Protein 4INC (pdb70)

InterPro domains:
  IPR001310 Histidine triad (HIT) protein [PR00332] (55-71)
  IPR001310 Histidine triad (HIT) protein [PR00332] (76-94)
  IPR001310 Histidine triad (HIT) protein [PR00332] (143-153)
  IPR001310 Histidine triad (HIT) protein [PTHR23089] (31-163)
  IPR011146 HIT-like domain [PF01230] (64-157)
  IPR011146 HIT-like domain [PS51084] (55-163)
  IPR019808 Histidine triad, conserved site [PS00892] (136-154)
  IPR036265 HIT-like superfamily [G3DSA:3.30.428.10] (35-163)
  IPR036265 HIT-like superfamily [SSF54197] (53-162)

Organism: Homo sapiens (NCBI:txi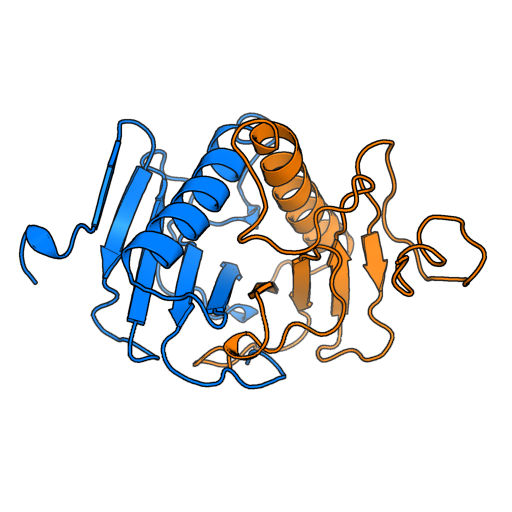d9606)

Sequence (213 aa):
SLPADILYEDQQCLVFRDVAPQAPVHFLVIPKKPIPPRRISQAEEEDQQQLLGHLLLVAKQTAKAEGLGDGYRLVINDGKLGAQSSVYHHLHIHVLGGRQQLQWPPGAPTIFSSRIILDKKSLPADDILYEDQQQCLLVFRDVAPQAPVHFLVIPKKPIPRRISQQAEEEEDQQLLGHLLLVAKQTAKAEGLGDGYRLVINDGKLGAQSVYHLHIHVLGGRQLQWPPG

GO terms:
  GO:0005739 mitochondrion (C, IDA)
  GO:0043530 adenosine 5'-monophosphoramidase activity (F, IDA)
  GO:0005739 mitochondrion (C, HTP)
  GO:0005741 mitochondrial outer membrane (C, TAS)
  GO:0005515 protein binding (F, IPI)

Radius of gyration: 15.85 Å; Cα contacts (8 Å, |Δi|>4): 459; chains: 2; bounding box: 36×37×41 Å

Structure (mmCIF, N/CA/C/O backbone):
data_4INC
#
_entry.id   4INC
#
_cell.length_a   37.826
_cell.length_b   74.952
_cell.length_c   77.796
_cell.angle_alpha   90.000
_cell.angle_beta   90.000
_cell.angle_gamma   90.000
#
_symmetry.space_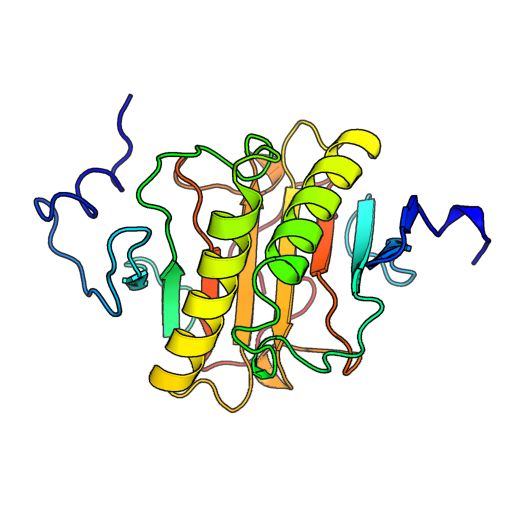group_name_H-M   'P 21 21 21'
#
loop_
_entity.id
_entity.type
_entity.pdbx_description
1 polymer 'Histidine triad nucleotide-binding protein 2, mitochondrial'
2 non-polymer 'CHLORIDE ION'
3 water water
#
loop_
_atom_site.group_PDB
_atom_site.id
_atom_site.type_symbol
_atom_site.label_atom_id
_atom_site.label_alt_id
_atom_site.label_comp_id
_atom_site.label_asym_id
_atom_site.label_entity_id
_atom_site.label_seq_id
_atom_site.pdbx_PDB_ins_code
_atom_site.Cartn_x
_atom_site.Cartn_y
_atom_site.Cartn_z
_atom_site.occupancy
_atom_site.B_iso_or_equiv
_atom_site.auth_seq_id
_atom_site.auth_comp_id
_atom_site.auth_asym_id
_atom_site.auth_atom_id
_atom_site.pdbx_PDB_model_num
ATOM 1 N N . SER A 1 30 ? -25.424 13.708 -29.338 1.00 36.63 63 SER A N 1
ATOM 2 C CA . SER A 1 30 ? -24.074 14.005 -28.872 1.00 29.50 63 SER A CA 1
ATOM 3 C C . SER A 1 30 ? -23.437 15.116 -29.706 1.00 23.46 63 SER A C 1
ATOM 4 O O . SER A 1 30 ? -23.828 15.344 -30.853 1.00 24.14 63 SER A O 1
ATOM 7 N N . LEU A 1 31 ? -22.466 15.810 -29.114 1.00 15.23 64 LEU A 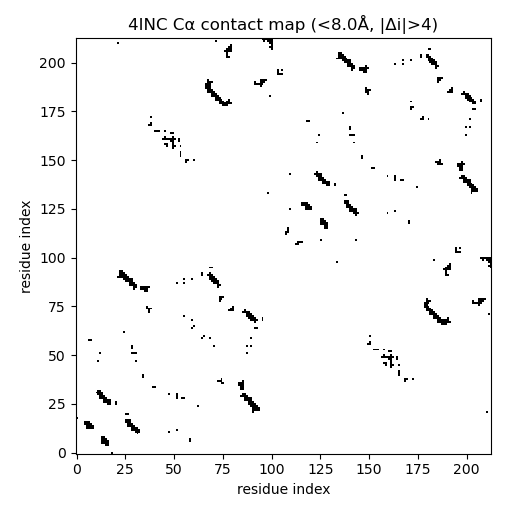N 1
ATOM 8 C CA . LEU A 1 31 ? -21.849 16.985 -29.730 1.00 12.11 64 LEU A CA 1
ATOM 9 C C . LEU A 1 31 ? -20.333 16.914 -29.568 1.00 12.18 64 LEU A C 1
ATOM 10 O O . LEU A 1 31 ? -19.836 16.180 -28.715 1.00 11.34 64 LEU A O 1
ATOM 15 N N . PRO A 1 32 ? -19.584 17.660 -30.389 1.00 10.66 65 PRO A N 1
ATOM 16 C CA . PRO A 1 32 ? -18.125 17.598 -30.284 1.00 11.92 65 PRO A CA 1
ATOM 17 C C . PRO A 1 32 ? -17.602 17.916 -28.883 1.00 9.79 65 PRO A C 1
ATOM 18 O O . PRO A 1 32 ? -16.614 17.309 -28.467 1.00 10.93 65 PRO A O 1
ATOM 22 N N . ALA A 1 33 ? -18.259 18.819 -28.155 1.00 10.13 66 ALA A N 1
ATOM 23 C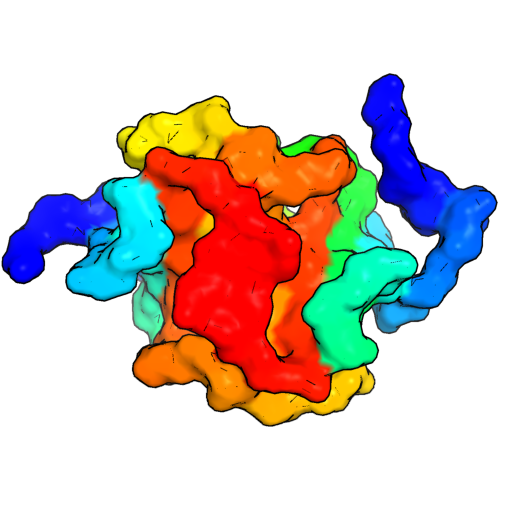 CA . ALA A 1 33 ? -17.822 19.168 -26.803 1.00 9.19 66 ALA A CA 1
ATOM 24 C C . ALA A 1 33 ? -17.995 18.023 -25.809 1.00 10.31 66 ALA A C 1
ATOM 25 O O . ALA A 1 33 ? -17.490 18.098 -24.688 1.00 11.06 66 ALA A O 1
ATOM 27 N N . ASP A 1 34 ? -18.715 16.977 -26.197 1.00 8.91 67 ASP A N 1
ATOM 28 C CA . ASP A 1 34 ? -18.776 15.777 -25.361 1.00 9.71 67 ASP A CA 1
ATOM 29 C C . ASP A 1 34 ? -17.459 15.003 -25.322 1.00 8.82 67 ASP A C 1
ATOM 30 O O . ASP A 1 34 ? -17.288 14.120 -24.471 1.00 10.46 67 ASP A O 1
ATOM 35 N N . ILE A 1 35 ? -16.542 15.324 -26.230 1.00 9.03 68 ILE A N 1
ATOM 36 C CA . ILE A 1 35 ? -15.151 14.904 -26.081 1.00 10.10 68 ILE A CA 1
ATOM 37 C C . ILE A 1 35 ? -14.499 15.896 -25.125 1.00 9.77 68 ILE A C 1
ATOM 38 O O . ILE A 1 35 ? -14.299 17.068 -25.465 1.00 11.93 68 ILE A O 1
ATOM 43 N N . LEU A 1 36 ? -14.199 15.432 -23.917 1.00 9.63 69 LEU A N 1
ATOM 44 C CA . LEU A 1 36 ? -13.666 16.275 -22.857 1.00 9.83 69 LEU A CA 1
ATOM 45 C C . LEU A 1 36 ? -12.162 16.480 -22.973 1.00 10.31 69 LEU A C 1
ATOM 46 O O . LEU A 1 36 ? -11.628 17.462 -22.450 1.00 11.83 69 LEU A O 1
ATOM 51 N N . TYR A 1 37 ? -11.482 15.560 -23.649 1.00 9.75 70 TYR A N 1
ATOM 52 C CA . TYR A 1 37 ? -10.036 15.585 -23.754 1.00 10.04 70 TYR A CA 1
ATOM 53 C C . TYR A 1 37 ? -9.628 14.650 -24.876 1.00 9.86 70 TYR A C 1
ATOM 54 O O . TYR A 1 37 ? -10.233 13.593 -25.051 1.00 9.93 70 TYR A O 1
ATOM 63 N N . GLU A 1 38 ? -8.609 15.036 -25.636 1.00 10.02 71 GLU A N 1
ATOM 64 C CA . GLU A 1 38 ? -8.054 14.170 -26.663 1.00 10.27 71 GLU A CA 1
ATOM 65 C C . GLU A 1 38 ? -6.568 14.465 -26.810 1.00 9.89 71 GLU A C 1
ATOM 66 O O . GLU A 1 38 ? -6.145 15.626 -26.759 1.00 12.92 71 GLU A O 1
ATOM 72 N N . ASP A 1 39 ? -5.778 13.422 -27.000 1.00 9.51 72 ASP A N 1
ATOM 73 C CA . ASP A 1 39 ? -4.385 13.580 -27.400 1.00 10.65 72 ASP A CA 1
ATOM 74 C C . ASP A 1 39 ? -4.019 12.459 -28.358 1.00 10.06 72 ASP A C 1
ATOM 75 O O . ASP A 1 39 ? -4.898 11.734 -28.820 1.00 11.48 72 ASP A O 1
ATOM 80 N N . GLN A 1 40 ? -2.738 12.306 -28.670 1.00 11.42 73 GLN A N 1
ATOM 81 C CA . GLN A 1 40 ? -2.340 11.279 -29.621 1.00 11.85 73 GLN A CA 1
ATOM 82 C C . GLN A 1 40 ? -2.562 9.864 -29.094 1.00 10.77 73 GLN A C 1
ATOM 83 O O . GLN A 1 40 ? -2.578 8.913 -29.864 1.00 13.85 73 GLN A O 1
ATOM 86 N N . GLN A 1 41 ? -2.752 9.739 -27.784 1.00 11.58 74 GLN A N 1
ATOM 87 C CA . GLN A 1 41 ? -2.881 8.431 -27.147 1.00 10.17 74 GLN A CA 1
ATOM 88 C C . GLN A 1 41 ? -4.299 8.015 -26.775 1.00 9.95 74 GLN A C 1
ATOM 89 O O . GLN A 1 41 ? -4.547 6.826 -26.596 1.00 10.67 74 GLN A O 1
ATOM 95 N N . CYS A 1 42 ? -5.215 8.963 -26.614 1.00 8.59 75 CYS A N 1
ATOM 96 C CA . CYS A 1 42 ? -6.502 8.619 -26.018 1.00 9.23 75 CYS A CA 1
ATOM 97 C C . CYS A 1 42 ? -7.572 9.653 -26.313 1.00 8.42 75 CYS A C 1
ATOM 98 O O . CYS A 1 42 ? -7.280 10.747 -26.834 1.00 10.00 75 CYS A O 1
ATOM 101 N N . LEU A 1 43 ? -8.809 9.282 -25.991 1.00 8.76 76 LEU A N 1
ATOM 102 C CA . LEU A 1 43 ? -9.987 10.125 -26.146 1.00 10.46 76 LEU A CA 1
ATOM 103 C C . LEU A 1 43 ? -10.802 9.981 -24.879 1.00 8.48 76 LEU A C 1
ATOM 104 O O . LEU A 1 43 ? -10.894 8.882 -24.331 1.00 9.62 76 LEU A O 1
ATOM 109 N N . VAL A 1 44 ? -11.404 11.065 -24.413 1.00 8.00 77 VAL A N 1
ATOM 110 C CA . VAL A 1 44 ? -12.260 11.020 -23.242 1.00 8.40 77 VAL A CA 1
ATOM 111 C C . VAL A 1 44 ? -13.607 11.621 -23.633 1.00 7.86 77 VAL A C 1
ATOM 112 O O . VAL A 1 44 ? -13.657 12.735 -24.185 1.00 8.82 77 VAL A O 1
ATOM 116 N N . PHE A 1 45 ? -14.697 10.916 -23.360 1.00 7.67 78 PHE A N 1
ATOM 117 C CA . PHE A 1 45 ? -16.005 11.384 -23.812 1.00 8.78 78 PHE A CA 1
ATOM 118 C C . PHE A 1 45 ? -17.103 11.016 -22.828 1.00 7.66 78 PHE A C 1
ATOM 119 O O . PHE A 1 45 ? -16.996 10.035 -22.091 1.00 8.26 78 PHE A O 1
ATOM 127 N N . ARG A 1 46 ? -18.166 11.813 -22.797 1.00 9.15 79 ARG A N 1
ATOM 128 C CA . ARG A 1 46 ? -19.263 11.565 -21.863 1.00 8.24 79 ARG A CA 1
ATOM 129 C C . ARG A 1 46 ? -20.002 10.284 -22.205 1.00 8.59 79 ARG A C 1
ATOM 130 O O . ARG A 1 46 ? -20.152 9.942 -23.382 1.00 9.21 79 ARG A O 1
ATOM 138 N N . ASP A 1 47 ? -20.459 9.564 -21.187 1.00 8.97 80 ASP A N 1
ATOM 139 C CA . ASP A 1 47 ? -21.286 8.379 -21.398 1.00 8.79 80 ASP A CA 1
ATOM 140 C C . ASP A 1 47 ? -22.741 8.804 -21.618 1.00 10.09 80 ASP A C 1
ATOM 141 O O . ASP A 1 47 ? -23.324 9.467 -20.758 1.00 11.33 80 ASP A O 1
ATOM 146 N N . VAL A 1 48 ? -23.315 8.433 -22.762 1.00 10.12 81 VAL A N 1
ATOM 147 C CA . VAL A 1 48 ? -24.696 8.793 -23.109 1.00 10.64 81 VAL A CA 1
ATOM 148 C C . VAL A 1 48 ? -25.733 7.993 -22.335 1.00 12.01 81 VAL A C 1
ATOM 149 O O . VAL A 1 48 ? -26.932 8.283 -22.415 1.00 12.19 81 VAL A O 1
ATOM 153 N N . ALA A 1 49 ? -25.282 6.987 -21.592 1.00 10.84 82 ALA A N 1
ATOM 154 C CA . ALA A 1 49 ? -26.147 6.280 -20.657 1.00 11.99 82 ALA A CA 1
ATOM 155 C C . ALA A 1 49 ? -25.576 6.454 -19.254 1.00 9.92 82 ALA A C 1
ATOM 156 O O . ALA A 1 49 ? -25.149 5.485 -18.625 1.00 11.04 82 ALA A O 1
ATOM 158 N N . PRO A 1 50 ? -25.566 7.696 -18.754 1.00 10.32 83 PRO A N 1
ATOM 159 C CA . PRO A 1 50 ? -24.864 7.964 -17.495 1.00 10.70 83 PRO A CA 1
ATOM 160 C C . PRO A 1 50 ? -25.490 7.281 -16.291 1.00 11.29 83 PRO A C 1
ATOM 161 O O . PRO A 1 50 ? -26.719 7.149 -16.189 1.00 12.60 83 PRO A O 1
ATOM 165 N N . GLN A 1 51 ? -24.625 6.860 -15.375 1.00 9.57 84 GLN A N 1
ATOM 166 C CA . GLN A 1 51 ? -25.044 6.220 -14.139 1.00 10.71 84 GLN A CA 1
ATOM 167 C C . GLN A 1 51 ? -24.792 7.123 -12.930 1.00 10.39 84 GLN A C 1
ATOM 168 O O . GLN A 1 51 ? -24.976 6.708 -11.784 1.00 11.64 84 GLN A O 1
ATOM 174 N N . ALA A 1 52 ? -24.379 8.359 -13.188 1.00 10.34 85 ALA A N 1
ATOM 175 C CA . ALA A 1 52 ? -24.089 9.334 -12.143 1.00 10.71 85 ALA A CA 1
ATOM 176 C C . ALA A 1 52 ? -24.138 10.712 -12.797 1.00 12.55 85 ALA A C 1
ATOM 177 O O . ALA A 1 52 ? -24.114 10.805 -14.022 1.00 10.64 85 ALA A O 1
ATOM 179 N N . PRO A 1 53 ? -24.204 11.789 -11.994 1.00 10.77 86 PRO A N 1
ATOM 180 C CA . PRO A 1 53 ? -24.312 13.127 -12.591 1.00 11.69 86 PRO A CA 1
ATOM 181 C C . PRO A 1 53 ? -23.124 13.498 -13.470 1.00 11.70 86 PRO A C 1
ATOM 182 O O . PRO A 1 53 ? -23.278 14.281 -14.406 1.00 12.50 86 PRO A O 1
ATOM 186 N N . VAL A 1 54 ? -21.954 12.947 -13.160 1.00 9.89 87 VAL A N 1
ATOM 187 C CA . VAL A 1 54 ? -20.807 12.992 -14.057 1.00 9.40 87 VAL A CA 1
ATOM 188 C C . VAL A 1 54 ? -20.436 11.553 -14.378 1.00 8.36 87 VAL A C 1
ATOM 189 O O . VAL A 1 54 ? -20.234 10.744 -13.469 1.00 9.12 87 VAL A O 1
ATOM 193 N N . HIS A 1 55 ? -20.384 11.225 -15.663 1.00 8.17 88 HIS A N 1
ATOM 194 C CA . HIS A 1 55 ? -20.020 9.877 -16.077 1.00 7.69 88 HIS A CA 1
ATOM 195 C C . HIS A 1 55 ? -19.368 9.976 -17.442 1.00 7.61 88 HIS A C 1
ATOM 196 O O . HIS A 1 55 ? -20.024 10.294 -18.445 1.00 8.44 88 HIS A O 1
ATOM 203 N N . PHE A 1 56 ? -18.060 9.754 -17.472 1.00 7.61 89 PHE A N 1
ATOM 204 C CA . PHE A 1 56 ? -17.327 9.804 -18.723 1.00 7.76 89 PHE A CA 1
ATOM 205 C C . PHE A 1 56 ? -16.441 8.575 -18.906 1.00 6.97 89 PHE A C 1
ATOM 206 O O . PHE A 1 56 ? -16.330 7.735 -18.004 1.00 7.68 89 PHE A O 1
ATOM 214 N N . LEU A 1 57 ? -15.844 8.478 -20.088 1.00 6.83 90 LEU A N 1
ATOM 215 C CA . LEU A 1 57 ? -15.183 7.275 -20.571 1.00 7.60 90 LEU A CA 1
ATOM 216 C C . LEU A 1 57 ? -13.835 7.648 -21.155 1.00 6.94 90 LEU A C 1
ATOM 217 O O . LEU A 1 57 ? -13.747 8.553 -22.003 1.00 8.48 90 LEU A O 1
ATOM 222 N N . VAL A 1 58 ? -12.785 6.967 -20.709 1.00 6.49 91 VAL A N 1
ATOM 223 C CA . VAL A 1 58 ? -11.440 7.164 -21.232 1.00 6.56 91 VAL A CA 1
ATOM 224 C C . VAL A 1 58 ? -11.069 5.950 -22.065 1.00 7.40 91 VAL A C 1
ATOM 225 O O . VAL A 1 58 ? -11.098 4.824 -21.555 1.00 7.27 91 VAL A O 1
ATOM 229 N N . ILE A 1 59 ? -10.737 6.160 -23.338 1.00 7.39 92 ILE A N 1
ATOM 230 C CA . ILE A 1 59 ? -10.352 5.063 -24.217 1.00 7.55 92 ILE A CA 1
ATOM 231 C C . ILE A 1 59 ? -8.995 5.336 -24.849 1.00 7.49 92 ILE A C 1
ATOM 232 O O . ILE A 1 59 ? -8.665 6.484 -25.183 1.00 8.25 92 ILE A O 1
ATOM 237 N N . PRO A 1 60 ? -8.203 4.285 -25.060 1.00 7.81 93 PRO A N 1
ATOM 238 C CA . PRO A 1 60 ? -6.995 4.455 -25.872 1.00 7.94 93 PRO A CA 1
ATOM 239 C C . PRO A 1 60 ? -7.359 4.554 -27.354 1.00 7.72 93 PRO A C 1
ATOM 240 O O . PRO A 1 60 ? -8.394 4.041 -27.787 1.00 9.02 93 PRO A O 1
ATOM 244 N N . LYS A 1 61 ? -6.500 5.205 -28.133 1.00 8.82 94 LYS A N 1
ATOM 245 C CA . LYS A 1 61 ? -6.646 5.172 -29.580 1.00 9.24 94 LYS A CA 1
ATOM 246 C C . LYS A 1 61 ? -6.155 3.841 -30.145 1.00 10.22 94 LYS A C 1
ATOM 247 O O . LYS A 1 61 ? -6.692 3.356 -31.137 1.00 12.18 94 LYS A O 1
ATOM 253 N N . LYS A 1 62 ? -5.163 3.225 -29.506 1.00 10.50 95 LYS A N 1
ATOM 254 C CA . LYS A 1 62 ? -4.775 1.859 -29.854 1.00 12.55 95 LYS A CA 1
ATOM 255 C C . LYS A 1 62 ? -5.934 0.935 -29.489 1.00 13.42 95 LYS A C 1
ATOM 256 O O . LYS A 1 62 ? -6.421 0.980 -28.372 1.00 11.33 95 LYS A O 1
ATOM 262 N N . PRO A 1 63 ? -6.386 0.086 -30.426 1.00 14.56 96 PRO A N 1
ATOM 263 C CA . PRO A 1 63 ? -7.613 -0.694 -30.195 1.00 17.21 96 PRO A CA 1
ATOM 264 C C . PRO A 1 63 ? -7.475 -1.942 -29.313 1.00 16.37 96 PRO A C 1
ATOM 265 O O . PRO A 1 63 ? -7.841 -3.036 -29.744 1.00 20.94 96 PRO A O 1
ATOM 269 N N . ILE A 1 64 ? -6.975 -1.773 -28.094 1.00 10.49 97 ILE A N 1
ATOM 270 C CA . ILE A 1 64 ? -6.938 -2.852 -27.109 1.00 9.61 97 ILE A CA 1
ATOM 271 C C . ILE A 1 64 ? -8.385 -3.249 -26.815 1.00 9.23 97 ILE A C 1
ATOM 272 O O . ILE A 1 64 ? -9.164 -2.415 -26.374 1.00 9.80 97 ILE A O 1
ATOM 277 N N . PRO A 1 65 ? -8.776 -4.499 -27.087 1.00 8.77 98 PRO A N 1
ATOM 278 C CA A PRO A 1 65 ? -10.207 -4.810 -26.972 0.59 9.96 98 PRO A CA 1
ATOM 279 C CA B PRO A 1 65 ? -10.202 -4.840 -26.975 0.41 9.99 98 PRO A CA 1
ATOM 280 C C . PRO A 1 65 ? -10.719 -4.957 -25.541 1.00 8.53 98 PRO A C 1
ATOM 281 O O . PRO A 1 65 ? -11.902 -4.705 -25.307 1.00 9.27 98 PRO A O 1
ATOM 288 N N . ARG A 1 66 ? -9.850 -5.367 -24.624 1.00 9.31 99 ARG A N 1
ATOM 289 C CA A ARG A 1 66 ? -10.222 -5.737 -23.254 0.59 8.88 99 ARG A CA 1
ATOM 290 C CA B ARG A 1 66 ? -10.236 -5.557 -23.241 0.41 9.10 99 ARG A CA 1
ATOM 291 C C . ARG A 1 66 ? -8.977 -5.580 -22.393 1.00 8.82 99 ARG A C 1
ATOM 292 O O . ARG A 1 66 ? -7.876 -5.858 -22.878 1.00 9.10 99 ARG A O 1
ATOM 307 N N . ILE A 1 67 ? -9.131 -5.222 -21.119 1.00 8.12 100 ILE A N 1
ATOM 308 C CA . ILE A 1 67 ? -7.965 -5.109 -20.253 1.00 8.36 100 ILE A CA 1
ATOM 309 C C . ILE A 1 67 ? -7.209 -6.436 -20.138 1.00 7.51 100 ILE A C 1
ATOM 310 O O . ILE A 1 67 ? -5.985 -6.448 -20.019 1.00 9.43 100 ILE A O 1
ATOM 315 N N . SER A 1 68 ? -7.929 -7.548 -20.212 1.00 7.75 101 SER A N 1
ATOM 316 C CA . SER A 1 68 ? -7.282 -8.857 -20.153 1.00 8.87 101 SER A CA 1
ATOM 317 C C . SER A 1 68 ? -6.368 -9.124 -21.356 1.00 9.53 101 SER A C 1
ATOM 318 O O . SER A 1 68 ? -5.544 -10.037 -21.311 1.00 10.75 101 SER A O 1
ATOM 321 N N . GLN A 1 69 ? -6.507 -8.333 -22.414 1.00 9.25 102 GLN A N 1
ATOM 322 C CA . GLN A 1 69 ? -5.695 -8.489 -23.619 1.00 10.97 102 GLN A CA 1
ATOM 323 C C . GLN A 1 69 ? -4.639 -7.391 -23.777 1.00 10.70 102 GLN A C 1
ATOM 324 O O . GLN A 1 69 ? -3.939 -7.335 -24.796 1.00 12.38 102 GLN A O 1
ATOM 330 N N . ALA A 1 70 ? -4.495 -6.529 -22.775 1.00 10.24 103 ALA A N 1
ATOM 331 C CA . ALA A 1 70 ? -3.358 -5.612 -22.745 1.00 10.20 103 ALA A CA 1
ATOM 332 C C . ALA A 1 70 ? -2.073 -6.408 -22.530 1.00 12.70 103 ALA A C 1
ATOM 333 O O . ALA A 1 70 ? -2.110 -7.524 -22.008 1.00 13.72 103 ALA A O 1
ATOM 335 N N . GLU A 1 71 ? -0.941 -5.837 -22.930 1.00 12.01 104 GLU A N 1
ATOM 336 C CA . GLU A 1 71 ? 0.342 -6.520 -22.787 1.00 11.96 104 GLU A CA 1
ATOM 337 C C . GLU A 1 71 ? 1.380 -5.575 -22.215 1.00 12.66 104 GLU A C 1
ATOM 338 O O . GLU A 1 71 ? 1.118 -4.384 -22.053 1.00 11.01 104 GLU A O 1
ATOM 344 N N . GLU A 1 72 ? 2.557 -6.108 -21.898 1.00 12.48 105 GLU A N 1
ATOM 345 C CA . GLU A 1 72 ? 3.594 -5.323 -21.246 1.00 14.23 105 GLU A CA 1
ATOM 346 C C . GLU A 1 72 ? 3.950 -4.057 -22.019 1.00 11.41 105 GLU A C 1
ATOM 347 O O . GLU A 1 72 ? 4.244 -3.034 -21.417 1.00 13.02 105 GLU A O 1
ATOM 353 N N . GLU A 1 73 ? 3.902 -4.123 -23.347 1.00 12.26 106 GLU A N 1
ATOM 354 C CA . GLU A 1 73 ? 4.213 -2.955 -24.167 1.00 13.52 106 GLU A CA 1
ATOM 355 C C . GLU A 1 73 ? 3.237 -1.796 -23.939 1.00 12.77 106 GLU A C 1
ATOM 356 O O . GLU A 1 73 ? 3.534 -0.661 -24.288 1.00 13.93 106 GLU A O 1
ATOM 362 N N . ASP A 1 74 ? 2.083 -2.083 -23.332 1.00 11.39 107 ASP A N 1
ATOM 363 C CA . ASP A 1 74 ? 1.061 -1.072 -23.073 1.00 10.25 107 ASP A CA 1
ATOM 364 C C . ASP A 1 74 ? 1.238 -0.381 -21.720 1.00 10.63 107 ASP A C 1
ATOM 365 O O . ASP A 1 74 ? 0.413 0.446 -21.337 1.00 11.15 107 ASP A O 1
ATOM 370 N N . GLN A 1 75 ? 2.309 -0.695 -20.992 1.00 10.74 108 GLN A N 1
ATOM 371 C CA A GLN A 1 75 ? 2.490 -0.160 -19.643 0.55 10.38 108 GLN A CA 1
ATOM 372 C CA B GLN A 1 75 ? 2.477 -0.165 -19.643 0.45 10.41 108 GLN A CA 1
ATOM 373 C C . GLN A 1 75 ? 2.350 1.361 -19.566 1.00 10.91 108 GLN A C 1
ATOM 374 O O . GLN A 1 75 ? 1.574 1.894 -18.761 1.00 10.40 108 GLN A O 1
ATOM 385 N N . GLN A 1 76 ? 3.107 2.073 -20.396 1.00 10.97 109 GLN A N 1
ATOM 386 C CA . GLN A 1 76 ? 3.059 3.529 -20.341 1.00 11.13 109 GLN A CA 1
ATOM 387 C C . GLN A 1 76 ? 1.692 4.089 -20.746 1.00 10.50 109 GLN A C 1
ATOM 388 O O . GLN A 1 76 ? 1.191 5.018 -20.124 1.00 11.06 109 GLN A O 1
ATOM 394 N N . LEU A 1 77 ? 1.103 3.514 -21.786 1.00 9.74 110 LEU A N 1
ATOM 395 C CA . LEU A 1 77 ? -0.228 3.913 -22.227 1.00 10.33 110 LEU A CA 1
ATOM 396 C C . LEU A 1 77 ? -1.256 3.749 -21.100 1.00 9.63 110 LEU A C 1
ATOM 397 O O . LEU A 1 77 ? -2.048 4.652 -20.833 1.00 9.67 110 LEU A O 1
ATOM 402 N N . LEU A 1 78 ? -1.234 2.598 -20.430 1.00 8.78 111 LEU A N 1
ATOM 403 C CA . LEU A 1 78 ? -2.205 2.322 -19.367 1.00 7.94 111 LEU A CA 1
ATOM 404 C C . LEU A 1 78 ? -2.051 3.311 -18.216 1.00 7.84 111 LEU A C 1
ATOM 405 O O . LEU A 1 78 ? -3.036 3.806 -17.669 1.00 8.85 111 LEU A O 1
ATOM 410 N N . GLY A 1 79 ? -0.812 3.631 -17.857 1.00 9.05 112 GLY A N 1
ATOM 411 C CA . GLY A 1 79 ? -0.596 4.644 -16.841 1.00 9.94 112 GLY A CA 1
ATOM 412 C C . GLY A 1 79 ? -1.107 6.013 -17.276 1.00 8.49 112 GLY A C 1
ATOM 413 O O . GLY A 1 79 ? -1.676 6.765 -16.489 1.00 9.17 112 GLY A O 1
ATOM 414 N N . HIS A 1 80 ? -0.879 6.343 -18.545 1.00 9.41 113 HIS A N 1
ATOM 415 C CA . HIS A 1 80 ? -1.388 7.584 -19.122 1.00 9.06 113 HIS A CA 1
ATOM 416 C C . HIS A 1 80 ? -2.911 7.652 -19.028 1.00 8.00 113 HIS A C 1
ATOM 417 O O . HIS A 1 80 ? -3.459 8.692 -18.669 1.00 8.45 113 HIS A O 1
ATOM 424 N N . LEU A 1 81 ? -3.595 6.548 -19.334 1.00 8.01 114 LEU A N 1
ATOM 425 C CA . LEU A 1 81 ? -5.061 6.546 -19.259 1.00 8.33 114 LEU A CA 1
ATOM 426 C C . LEU A 1 81 ? -5.547 6.855 -17.849 1.00 7.25 114 LEU A C 1
ATOM 427 O O . LEU A 1 81 ? -6.526 7.586 -17.675 1.00 8.18 114 LEU A O 1
ATOM 432 N N . LEU A 1 82 ? -4.887 6.291 -16.836 1.00 7.85 115 LEU A N 1
ATOM 433 C CA . LEU A 1 82 ? -5.268 6.575 -15.454 1.00 8.02 115 LEU A CA 1
ATOM 434 C C . LEU A 1 82 ? -5.008 8.024 -15.062 1.00 8.52 115 LEU A C 1
ATOM 435 O O . LEU A 1 82 ? -5.824 8.643 -14.386 1.00 8.06 115 LEU A O 1
ATOM 440 N N . LEU A 1 83 ? -3.873 8.569 -15.492 1.00 8.95 116 LEU A N 1
ATOM 441 C CA . LEU A 1 83 ? -3.575 9.972 -15.212 1.00 9.77 116 LEU A CA 1
ATOM 442 C C . LEU A 1 83 ? -4.580 10.900 -15.895 1.00 8.36 116 LEU A C 1
ATOM 443 O O . LEU A 1 83 ? -5.042 11.868 -15.292 1.00 9.69 116 LEU A O 1
ATOM 448 N N . VAL A 1 84 ? -4.924 10.594 -17.142 1.00 8.88 117 VAL A N 1
ATOM 449 C CA . VAL A 1 84 ? -5.928 11.368 -17.864 1.00 9.38 117 VAL A CA 1
ATOM 450 C C . VAL A 1 84 ? -7.291 11.262 -17.166 1.00 8.99 117 VAL A C 1
ATOM 451 O O . VAL A 1 84 ? -8.014 12.254 -17.041 1.00 9.51 117 VAL A O 1
ATOM 455 N N . ALA A 1 85 ? -7.639 10.071 -16.687 1.00 9.02 118 ALA A N 1
ATOM 456 C CA . ALA A 1 85 ? -8.881 9.901 -15.946 1.00 8.71 118 ALA A CA 1
ATOM 457 C C . ALA A 1 85 ? -8.925 10.811 -14.726 1.00 8.43 118 ALA A C 1
ATOM 458 O O . ALA A 1 85 ? -9.904 11.526 -14.501 1.00 9.45 118 ALA A O 1
ATOM 460 N N . LYS A 1 86 ? -7.855 10.808 -13.934 1.00 9.30 119 LYS A N 1
ATOM 461 C CA . LYS A 1 86 ? -7.869 11.613 -12.719 1.00 9.64 119 LYS A CA 1
ATOM 462 C C . LYS A 1 86 ? -7.778 13.121 -13.024 1.00 9.77 119 LYS A C 1
ATOM 463 O O . LYS A 1 86 ? -8.415 13.929 -12.338 1.00 10.46 119 LYS A O 1
ATOM 469 N N . GLN A 1 87 ? -7.052 13.495 -14.074 1.00 10.32 120 GLN A N 1
ATOM 470 C CA . GLN A 1 87 ? -6.997 14.899 -14.500 1.00 11.59 120 GLN A CA 1
ATOM 471 C C . GLN A 1 87 ? -8.373 15.388 -14.952 1.00 10.92 120 GLN A C 1
ATOM 472 O O . GLN A 1 87 ? -8.795 16.507 -14.625 1.00 12.39 120 GLN A O 1
ATOM 478 N N . THR A 1 88 ? -9.077 14.552 -15.709 1.00 10.08 121 THR A N 1
ATOM 479 C CA . THR A 1 88 ? -10.387 14.939 -16.220 1.00 9.80 121 THR A CA 1
ATOM 480 C C . THR A 1 88 ? -11.400 14.967 -15.087 1.00 8.69 121 THR A C 1
ATOM 481 O O . THR A 1 88 ? -12.292 15.823 -15.063 1.00 11.01 121 THR A O 1
ATOM 485 N N . ALA A 1 89 ? -11.259 14.060 -14.120 1.00 9.61 122 ALA A N 1
ATOM 486 C CA . ALA A 1 89 ? -12.134 14.103 -12.953 1.00 9.18 122 ALA A CA 1
ATOM 487 C C . ALA A 1 89 ? -12.027 15.447 -12.224 1.00 11.28 122 ALA A C 1
ATOM 488 O O . ALA A 1 89 ? -13.027 16.025 -11.798 1.00 11.67 122 ALA A O 1
ATOM 490 N N . LYS A 1 90 ? -10.808 15.947 -12.090 1.00 11.18 123 LYS A N 1
ATOM 491 C CA . LYS A 1 90 ? -10.608 17.258 -11.480 1.00 12.71 123 LYS A CA 1
ATOM 492 C C . LYS A 1 90 ? -11.252 18.365 -12.314 1.00 12.44 123 LYS A C 1
ATOM 493 O O . LYS A 1 90 ? -11.936 19.237 -11.770 1.00 14.01 123 LYS A O 1
ATOM 499 N N . ALA A 1 91 ? -11.037 18.328 -13.626 1.00 13.52 124 ALA A N 1
ATOM 500 C CA . ALA A 1 91 ? -11.638 19.311 -14.529 1.00 14.59 124 ALA A CA 1
ATOM 501 C C . ALA A 1 91 ? -13.167 19.310 -14.461 1.00 16.02 124 ALA A C 1
ATOM 502 O O . ALA A 1 91 ? -13.806 20.353 -14.665 1.00 15.35 124 ALA A O 1
ATOM 504 N N . GLU A 1 92 ? -13.750 18.151 -14.160 1.00 12.57 125 GLU A N 1
ATOM 505 C CA . GLU A 1 92 ? -15.200 18.002 -14.077 1.00 13.28 125 GLU A CA 1
ATOM 506 C C . GLU A 1 92 ? -15.743 18.304 -12.681 1.00 13.00 125 GLU A C 1
ATOM 507 O O . GLU A 1 92 ? -16.932 18.125 -12.419 1.00 15.45 125 GLU A O 1
ATOM 513 N N . GLY A 1 93 ? -14.868 18.752 -11.785 1.00 13.14 126 GLY A N 1
ATOM 514 C CA . GLY A 1 93 ? -15.288 19.210 -10.471 1.00 15.72 126 GLY A CA 1
ATOM 515 C C . GLY A 1 93 ? -15.504 18.124 -9.432 1.00 14.84 126 GLY A C 1
ATOM 516 O O . GLY A 1 93 ? -16.203 18.338 -8.449 1.00 15.27 126 GLY A O 1
ATOM 517 N N . LEU A 1 94 ? -14.894 16.960 -9.636 1.00 13.09 127 LEU A N 1
ATOM 518 C CA . LEU A 1 94 ? -15.090 15.840 -8.728 1.00 13.20 127 LEU A CA 1
ATOM 519 C C . LEU A 1 94 ? -14.088 15.901 -7.577 1.00 12.68 127 LEU A C 1
ATOM 520 O O . LEU A 1 94 ? -13.189 15.072 -7.476 1.00 16.99 127 LEU A O 1
ATOM 525 N N . GLY A 1 95 ? -14.244 16.898 -6.712 1.00 14.67 128 GLY A N 1
ATOM 526 C CA . GLY A 1 95 ? -13.299 17.129 -5.633 1.00 16.55 128 GLY A CA 1
ATOM 527 C C . GLY A 1 95 ? -13.658 16.475 -4.314 1.00 14.70 128 GLY A C 1
ATOM 528 O O . GLY A 1 95 ? -12.920 16.621 -3.335 1.00 20.63 128 GLY A O 1
ATOM 529 N N . ASP A 1 96 ? -14.787 15.781 -4.268 1.00 14.06 129 ASP A N 1
ATOM 530 C CA . ASP A 1 96 ? -15.213 15.090 -3.059 1.00 14.09 129 ASP A CA 1
ATOM 531 C C . ASP A 1 96 ? -15.195 13.572 -3.237 1.00 11.72 129 ASP A C 1
ATOM 532 O O . ASP A 1 96 ? -15.738 12.836 -2.424 1.00 12.51 129 ASP A O 1
ATOM 537 N N . GLY A 1 97 ? -14.569 13.117 -4.318 1.00 11.76 130 GLY A N 1
ATOM 538 C CA . GLY A 1 97 ? -14.426 11.695 -4.575 1.00 11.14 130 GLY A CA 1
ATOM 539 C C . GLY A 1 97 ? -15.160 11.225 -5.811 1.00 9.89 130 GLY A C 1
ATOM 540 O O . GLY A 1 97 ? -16.059 11.909 -6.312 1.00 11.57 130 GLY A O 1
ATOM 541 N N . TYR A 1 98 ? -14.768 10.049 -6.303 1.00 9.73 131 TYR A N 1
ATOM 542 C CA . TYR A 1 98 ? -15.315 9.478 -7.529 1.00 9.27 131 TYR A CA 1
ATOM 543 C C . TYR A 1 98 ? -14.848 8.030 -7.628 1.00 8.50 131 TYR A C 1
ATOM 544 O O . TYR A 1 98 ? -14.110 7.546 -6.753 1.00 8.34 131 TYR A O 1
ATOM 553 N N . ARG A 1 99 ? -15.271 7.341 -8.686 1.00 7.64 132 ARG A N 1
ATOM 554 C CA . ARG A 1 99 ? -14.910 5.940 -8.873 1.00 7.48 132 ARG A CA 1
ATOM 555 C C . ARG A 1 99 ? -14.483 5.685 -10.312 1.00 6.92 132 ARG A C 1
ATOM 556 O O . ARG A 1 99 ? -15.106 6.197 -11.252 1.00 7.80 132 ARG A O 1
ATOM 564 N N . LEU A 1 100 ? -13.400 4.924 -10.476 1.00 6.41 133 LEU A N 1
ATOM 565 C CA . LEU A 1 100 ? -12.956 4.427 -11.775 1.00 6.20 133 LEU A CA 1
ATOM 566 C C . LEU A 1 100 ? -13.325 2.959 -11.892 1.00 6.39 133 LEU A C 1
ATOM 567 O O . LEU A 1 100 ? -13.121 2.193 -10.944 1.00 7.01 133 LEU A O 1
ATOM 572 N N . VAL A 1 101 ? -13.852 2.556 -13.046 1.00 5.97 134 VAL A N 1
ATOM 573 C CA . VAL A 1 101 ? -14.265 1.175 -13.267 1.00 6.33 134 VAL A CA 1
ATOM 574 C C . VAL A 1 101 ? -13.798 0.688 -14.637 1.00 5.92 134 VAL A C 1
ATOM 575 O O . VAL A 1 101 ? -13.973 1.392 -15.646 1.00 6.52 134 VAL A O 1
ATOM 579 N N . ILE A 1 102 ? -13.189 -0.499 -14.676 1.00 5.73 135 ILE A N 1
ATOM 580 C CA . ILE A 1 102 ? -12.907 -1.172 -15.938 1.00 6.23 135 ILE A CA 1
ATOM 581 C C . ILE A 1 102 ? -13.579 -2.528 -15.909 1.00 6.10 135 ILE A C 1
ATOM 582 O O . ILE A 1 102 ? -13.340 -3.316 -14.993 1.00 6.58 135 ILE A O 1
ATOM 587 N N . ASN A 1 103 ? -14.384 -2.807 -16.929 1.00 6.32 136 ASN A N 1
ATOM 588 C CA . ASN A 1 103 ? -15.095 -4.071 -17.051 1.00 6.64 136 ASN A CA 1
ATOM 589 C C . ASN A 1 103 ? -14.410 -4.968 -18.065 1.00 6.13 136 ASN A C 1
ATOM 590 O O . ASN A 1 103 ? -14.068 -4.501 -19.158 1.00 7.45 136 ASN A O 1
ATOM 595 N N . ASP A 1 104 ? -14.239 -6.247 -17.731 1.00 7.03 137 ASP A N 1
ATOM 596 C CA . ASP A 1 104 ? -13.697 -7.224 -18.665 1.00 6.72 137 ASP A CA 1
ATOM 597 C C . ASP A 1 104 ? -14.699 -8.342 -18.889 1.00 6.91 137 ASP A C 1
ATOM 598 O O . ASP A 1 104 ? -15.170 -8.957 -17.928 1.00 7.89 137 ASP A O 1
ATOM 603 N N . GLY A 1 105 ? -15.027 -8.606 -20.150 1.00 7.44 138 GLY A N 1
ATOM 604 C CA . GLY A 1 105 ? -15.834 -9.762 -20.501 1.00 9.84 138 GLY A CA 1
ATOM 605 C C . GLY A 1 105 ? -17.271 -9.760 -20.017 1.00 8.29 138 GLY A C 1
ATOM 606 O O . GLY A 1 105 ? -17.788 -8.763 -19.490 1.00 8.17 138 GLY A O 1
ATOM 607 N N . LYS A 1 106 ? -17.929 -10.903 -20.186 1.00 8.56 139 LYS A N 1
ATOM 608 C CA . LYS A 1 106 ? -19.344 -10.990 -19.870 1.00 9.01 139 LYS A CA 1
ATOM 609 C C . LYS A 1 106 ? -19.620 -10.824 -18.380 1.00 7.79 139 LYS A C 1
ATOM 610 O O . LYS A 1 106 ? -20.537 -10.106 -18.004 1.00 9.11 139 LYS A O 1
ATOM 616 N N . LEU A 1 107 ? -18.842 -11.478 -17.526 1.00 8.54 140 LEU A N 1
ATOM 617 C CA . LEU A 1 107 ? -19.096 -11.349 -16.094 1.00 8.31 140 LEU A CA 1
ATOM 618 C C . LEU A 1 107 ? -18.795 -9.942 -15.583 1.00 8.05 140 LEU A C 1
ATOM 619 O O . LEU A 1 107 ? -19.345 -9.520 -14.569 1.00 8.60 140 LEU A O 1
ATOM 624 N N . GLY A 1 108 ? -17.930 -9.206 -16.271 1.00 7.47 141 GLY A N 1
ATOM 625 C CA . GLY A 1 108 ? -17.669 -7.828 -15.900 1.00 7.74 141 GLY A CA 1
ATOM 626 C C . GLY A 1 108 ? -18.702 -6.846 -16.420 1.00 8.37 141 GLY A C 1
ATOM 627 O O . GLY A 1 108 ? -18.644 -5.661 -16.071 1.00 8.15 141 GLY A O 1
ATOM 628 N N . ALA A 1 109 ? -19.645 -7.330 -17.228 1.00 7.70 142 ALA A N 1
ATOM 629 C CA . ALA A 1 109 ? -20.604 -6.482 -17.939 1.00 8.76 142 ALA A CA 1
ATOM 630 C C . ALA A 1 109 ? -19.930 -5.525 -18.928 1.00 8.23 142 ALA A C 1
ATOM 631 O O . ALA A 1 109 ? -20.373 -4.392 -19.117 1.00 9.71 142 ALA A O 1
ATOM 633 N N . GLN A 1 110 ? -18.854 -5.977 -19.565 1.00 7.51 143 GLN A N 1
ATOM 634 C CA . GLN A 1 110 ? -18.214 -5.159 -20.580 1.00 8.31 143 GLN A CA 1
ATOM 635 C C . GLN A 1 110 ? -19.165 -5.019 -21.766 1.00 9.61 143 GLN A C 1
ATOM 636 O O . GLN A 1 110 ? -19.622 -6.019 -22.310 1.00 11.99 143 GLN A O 1
ATOM 642 N N A SER A 1 111 ? -19.438 -3.780 -22.179 0.65 9.21 144 SER A N 1
ATOM 643 N N B SER A 1 111 ? -19.503 -3.796 -22.145 0.35 9.29 144 SER A N 1
ATOM 644 C CA A SER A 1 111 ? -20.489 -3.502 -23.167 0.65 10.60 144 SER A CA 1
ATOM 645 C CA B SER A 1 111 ? -20.452 -3.621 -23.235 0.35 10.68 144 SER A CA 1
ATOM 646 C C A SER A 1 111 ? -20.011 -3.228 -24.601 0.65 10.23 144 SER A C 1
ATOM 647 C C B SER A 1 111 ? -19.743 -3.663 -24.584 0.35 10.03 144 SER A C 1
ATOM 648 O O A SER A 1 111 ? -20.776 -3.391 -25.547 0.65 10.86 144 SER A O 1
ATOM 649 O O B SER A 1 111 ? -20.056 -4.486 -25.441 0.35 15.14 144 SER A O 1
ATOM 654 N N . VAL A 1 112 ? -18.766 -2.784 -24.755 1.00 9.98 145 VAL A N 1
ATOM 655 C CA . VAL A 1 112 ? -18.123 -2.600 -26.054 1.00 9.75 145 VAL A CA 1
ATOM 656 C C . VAL A 1 112 ? -16.741 -3.204 -25.924 1.00 8.84 145 VAL A C 1
ATOM 657 O O . VAL A 1 112 ? -16.060 -2.973 -24.921 1.00 8.48 145 VAL A O 1
ATOM 661 N N . TYR A 1 113 ? -16.324 -3.985 -26.915 1.00 9.43 146 TYR A N 1
ATOM 662 C CA . TYR A 1 113 ? -15.022 -4.636 -26.866 1.00 9.26 146 TYR A CA 1
ATOM 663 C C . TYR A 1 113 ? -13.894 -3.743 -27.371 1.00 8.35 146 TYR A C 1
ATOM 664 O O . TYR A 1 113 ? -13.226 -4.013 -28.371 1.00 9.55 146 TYR A O 1
ATOM 673 N N . HIS A 1 114 ? -13.751 -2.639 -26.649 1.00 8.42 147 HIS A N 1
ATOM 674 C CA A HIS A 1 114 ? -12.624 -1.726 -26.747 0.66 7.37 147 HIS A CA 1
ATOM 675 C CA B HIS A 1 114 ? -12.588 -1.766 -26.727 0.34 7.44 147 HIS A CA 1
ATOM 676 C C . HIS A 1 114 ? -12.380 -1.299 -25.299 1.00 7.91 147 HIS A C 1
ATOM 677 O O . HIS A 1 114 ? -13.339 -1.153 -24.545 1.00 7.83 147 HIS A O 1
ATOM 690 N N . LEU A 1 115 ? -11.132 -1.106 -24.898 1.00 7.02 148 LEU A N 1
ATOM 691 C CA . LEU A 1 115 ? -10.866 -0.717 -23.514 1.00 6.92 148 LEU A CA 1
ATOM 692 C C . LEU A 1 115 ? -11.503 0.632 -23.163 1.00 6.09 148 LEU A C 1
ATOM 693 O O . LEU A 1 115 ? -11.255 1.633 -23.850 1.00 7.15 148 LEU A O 1
ATOM 698 N N . HIS A 1 116 ? -12.310 0.656 -22.097 1.00 6.44 149 HIS A N 1
ATOM 699 C CA . HIS A 1 116 ? -12.900 1.886 -21.570 1.00 7.30 149 HIS A CA 1
ATOM 700 C C . HIS A 1 116 ? -12.641 1.959 -20.065 1.00 6.58 149 HIS A C 1
ATOM 701 O O . HIS A 1 116 ? -12.921 0.991 -19.339 1.00 7.59 149 HIS A O 1
ATOM 708 N N . ILE A 1 117 ? -12.152 3.095 -19.576 1.00 6.31 150 ILE A N 1
ATOM 709 C CA . ILE A 1 117 ? -12.186 3.370 -18.145 1.00 5.99 150 ILE A CA 1
ATOM 710 C C . ILE A 1 117 ? -13.368 4.292 -17.870 1.00 6.33 150 ILE A C 1
ATOM 711 O O . ILE A 1 117 ? -13.417 5.420 -18.377 1.00 8.05 150 ILE A O 1
ATOM 716 N N . HIS A 1 118 ? -14.334 3.794 -17.105 1.00 6.58 151 HIS A N 1
ATOM 717 C CA . HIS A 1 118 ? -15.446 4.614 -16.633 1.00 7.15 151 HIS A CA 1
ATOM 718 C C . HIS A 1 118 ? -15.007 5.478 -15.466 1.00 7.09 151 HIS A C 1
ATOM 719 O O . HIS A 1 118 ? -14.308 5.001 -14.561 1.00 7.43 151 HIS A O 1
ATOM 726 N N . VAL A 1 119 ? -15.450 6.734 -15.464 1.00 6.71 152 VAL A N 1
ATOM 727 C CA . VAL A 1 119 ? -15.274 7.618 -14.326 1.00 7.92 152 VAL A CA 1
ATOM 728 C C . VAL A 1 119 ? -16.647 8.126 -13.929 1.00 6.60 152 VAL A C 1
ATOM 729 O O . VAL A 1 119 ? -17.338 8.749 -14.742 1.00 7.83 152 VAL A O 1
ATOM 733 N N . LEU A 1 120 ? -17.045 7.834 -12.699 1.00 6.99 153 LEU A N 1
ATOM 734 C CA . LEU A 1 120 ? -18.351 8.225 -12.180 1.00 8.41 153 LEU A CA 1
ATOM 735 C C . LEU A 1 120 ? -18.197 9.116 -10.968 1.00 7.96 153 LEU A C 1
ATOM 736 O O . LEU A 1 120 ? -17.419 8.811 -10.056 1.00 8.14 153 LEU A O 1
ATOM 741 N N . GLY A 1 121 ? -18.974 10.193 -10.922 1.00 8.37 154 GLY A N 1
ATOM 742 C CA . GLY A 1 121 ? -18.954 11.080 -9.773 1.00 9.77 154 GLY A CA 1
ATOM 743 C C . GLY A 1 121 ? -20.198 11.941 -9.678 1.00 9.33 154 GLY A C 1
ATOM 744 O O . GLY A 1 121 ? -21.094 11.865 -10.517 1.00 9.70 154 GLY A O 1
ATOM 745 N N . GLY A 1 122 ? -20.253 12.771 -8.641 1.00 10.89 155 GLY A N 1
ATOM 746 C CA . GLY A 1 122 ? -21.357 13.700 -8.464 1.00 11.90 155 GLY A CA 1
ATOM 747 C C . GLY A 1 122 ? -22.464 13.152 -7.589 1.00 12.76 155 GLY A C 1
ATOM 748 O O . GLY A 1 122 ? -23.505 13.797 -7.428 1.00 14.06 155 GLY A O 1
ATOM 749 N N . ARG A 1 123 ? -22.255 11.966 -7.031 1.00 10.64 156 ARG A N 1
ATOM 750 C CA . ARG A 1 123 ? -23.166 11.378 -6.059 1.00 12.22 156 ARG A CA 1
ATOM 751 C C . ARG A 1 123 ? -22.362 10.4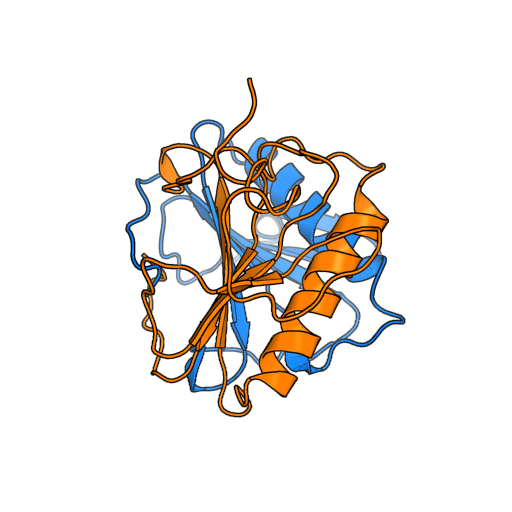17 -5.205 1.00 11.94 156 ARG A C 1
ATOM 752 O O . ARG A 1 123 ? -21.208 10.112 -5.525 1.00 12.27 156 ARG A O 1
ATOM 760 N N A GLN A 1 124 ? -22.952 9.963 -4.108 0.63 11.93 157 GLN A N 1
ATOM 761 N N B GLN A 1 124 ? -22.976 9.910 -4.139 0.37 12.00 157 GLN A N 1
ATOM 762 C CA A GLN A 1 124 ? -22.319 8.930 -3.311 0.63 12.60 157 GLN A CA 1
ATOM 763 C CA B GLN A 1 124 ? -22.337 8.921 -3.271 0.37 12.65 157 GLN A CA 1
ATOM 764 C C A GLN A 1 124 ? -22.354 7.633 -4.104 0.63 12.73 157 GLN A C 1
ATOM 765 C C B GLN A 1 124 ? -22.370 7.520 -3.882 0.37 13.42 157 GLN A C 1
ATOM 766 O O A GLN A 1 124 ? -23.401 7.231 -4.610 0.63 11.40 157 GLN A O 1
ATOM 767 O O B GLN A 1 124 ? -23.438 6.920 -4.024 0.37 14.79 157 GLN A O 1
ATOM 778 N N . LEU A 1 125 ? -21.200 6.989 -4.229 1.00 10.99 158 LEU A N 1
ATOM 779 C CA . LEU A 1 125 ? -21.126 5.659 -4.825 1.00 10.33 158 LEU A CA 1
ATOM 780 C C . LEU A 1 125 ? -21.288 4.633 -3.713 1.00 11.56 158 LEU A C 1
ATOM 781 O O . LEU A 1 125 ? -20.802 4.837 -2.590 1.00 12.51 158 LEU A O 1
ATOM 786 N N . GLN A 1 126 ? -21.963 3.534 -4.023 1.00 11.17 159 GLN A N 1
ATOM 787 C CA . GLN A 1 126 ? -22.257 2.498 -3.044 1.00 11.11 159 GLN A CA 1
ATOM 788 C C . GLN A 1 126 ? -21.169 1.427 -3.019 1.00 10.75 159 GLN A C 1
ATOM 789 O O . GLN A 1 126 ? -20.261 1.420 -3.858 1.00 10.94 159 GLN A O 1
ATOM 795 N N . TRP A 1 127 ? -21.266 0.514 -2.065 1.00 10.30 160 TRP A N 1
ATOM 796 C CA . TRP A 1 127 ? -20.367 -0.628 -2.000 1.00 11.16 160 TRP A CA 1
ATOM 797 C C . TRP A 1 127 ? -21.234 -1.815 -1.618 1.00 11.52 160 TRP A C 1
ATOM 798 O O . TRP A 1 127 ? -21.988 -1.724 -0.645 1.00 13.93 160 TRP A O 1
ATOM 809 N N . PRO A 1 128 ? -21.147 -2.937 -2.346 1.00 9.98 161 PRO A N 1
ATOM 810 C CA . PRO A 1 128 ? -20.221 -3.292 -3.430 1.00 9.72 161 PRO A CA 1
ATOM 811 C C . PRO A 1 128 ? -20.435 -2.501 -4.723 1.00 9.55 161 PRO A C 1
ATOM 812 O O . PRO A 1 128 ? -21.480 -1.864 -4.915 1.00 9.98 161 PRO A O 1
ATOM 816 N N . PRO A 1 129 ? -19.437 -2.539 -5.619 1.00 8.47 162 PRO A N 1
ATOM 817 C CA . PRO A 1 129 ? -19.490 -1.756 -6.853 1.00 8.91 162 PRO A CA 1
ATOM 818 C C . PRO A 1 129 ? -20.124 -2.572 -7.978 1.00 8.59 162 PRO A C 1
ATOM 819 O O . PRO A 1 129 ? -19.495 -2.832 -9.010 1.00 9.54 162 PRO A O 1
ATOM 823 N N . GLY A 1 130 ? -21.376 -2.970 -7.780 1.00 8.74 163 GLY A N 1
ATOM 824 C CA . GLY A 1 130 ? -21.991 -3.959 -8.642 1.00 9.49 163 GLY A CA 1
ATOM 825 C C . GLY A 1 130 ? -21.585 -5.365 -8.242 1.00 11.70 163 GLY A C 1
ATOM 826 O O . GLY A 1 130 ? -21.943 -6.315 -8.953 1.00 11.47 163 GLY A O 1
ATOM 828 N N . ALA B 1 19 ? -0.184 8.408 10.756 1.00 40.61 52 ALA B N 1
ATOM 829 C CA . ALA B 1 19 ? 0.115 8.470 9.328 1.00 35.32 52 ALA B CA 1
ATOM 830 C C . ALA B 1 19 ? -0.078 7.146 8.570 1.00 31.41 52 ALA B C 1
ATOM 831 O O . ALA B 1 19 ? -0.767 7.123 7.548 1.00 35.74 52 ALA B O 1
ATOM 833 N N . PRO B 1 20 ? 0.522 6.037 9.054 1.00 26.26 53 PRO B N 1
ATOM 834 C CA . PRO B 1 20 ? 0.396 4.837 8.219 1.00 15.90 53 PRO B CA 1
ATOM 835 C C . PRO B 1 20 ? -0.980 4.184 8.322 1.00 13.51 53 PRO B C 1
ATOM 836 O O . PRO B 1 20 ? -1.537 4.146 9.412 1.00 16.05 53 PRO B O 1
ATOM 840 N N . THR B 1 21 ? -1.518 3.697 7.202 1.00 13.34 54 THR B N 1
ATOM 841 C CA . THR B 1 21 ? -2.754 2.913 7.180 1.00 12.03 54 THR B CA 1
ATOM 842 C C . THR B 1 21 ? -2.443 1.461 7.514 1.00 8.61 54 THR B C 1
ATOM 843 O O . THR B 1 21 ? -1.280 1.074 7.613 1.00 10.27 54 THR B O 1
ATOM 847 N N . ILE B 1 22 ? -3.483 0.642 7.622 1.00 9.70 55 ILE B N 1
ATOM 848 C CA . ILE B 1 22 ? -3.305 -0.781 7.878 1.00 9.89 55 ILE B CA 1
ATOM 849 C C . ILE B 1 22 ? -2.535 -1.480 6.745 1.00 8.61 55 ILE B C 1
ATOM 850 O O . ILE B 1 22 ? -1.928 -2.528 6.962 1.00 9.16 55 ILE B O 1
ATOM 855 N N . PHE B 1 23 ? -2.553 -0.908 5.536 1.00 8.77 56 PHE B N 1
ATOM 856 C CA . PHE B 1 23 ? -1.790 -1.509 4.437 1.00 8.38 56 PHE B CA 1
ATOM 857 C C . PHE B 1 23 ? -0.293 -1.490 4.719 1.00 8.47 56 PHE B C 1
ATOM 858 O O . PHE B 1 23 ? 0.454 -2.284 4.160 1.00 9.30 56 PHE B O 1
ATOM 866 N N . SER B 1 24 ? 0.158 -0.596 5.591 1.00 8.87 57 SER B N 1
ATOM 867 C CA A SER B 1 24 ? 1.561 -0.607 6.002 0.57 10.41 57 SER B CA 1
ATOM 868 C CA B SER B 1 24 ? 1.558 -0.605 6.005 0.43 10.43 57 SER B CA 1
ATOM 869 C C . SER B 1 24 ? 1.938 -1.933 6.666 1.00 9.19 57 SER B C 1
ATOM 870 O O . SER B 1 24 ? 3.069 -2.411 6.519 1.00 9.67 57 SER B O 1
ATOM 875 N N . ARG B 1 25 ? 0.995 -2.530 7.398 1.00 8.94 58 ARG B N 1
ATOM 876 C CA . ARG B 1 25 ? 1.225 -3.827 8.041 1.00 9.34 58 ARG B CA 1
ATOM 877 C C . ARG B 1 25 ? 1.168 -4.968 7.035 1.00 9.29 58 ARG B C 1
ATOM 878 O O . ARG B 1 25 ? 1.829 -5.995 7.208 1.00 10.14 58 ARG B O 1
ATOM 886 N N . ILE B 1 26 ? 0.338 -4.832 6.010 1.00 8.57 59 ILE B N 1
ATOM 887 C CA A ILE B 1 26 ? 0.299 -5.807 4.924 0.56 10.05 59 ILE B CA 1
ATOM 888 C CA B ILE B 1 26 ? 0.321 -5.853 4.982 0.44 10.11 59 ILE B CA 1
ATOM 889 C C . ILE B 1 26 ? 1.656 -5.824 4.225 1.00 9.67 59 ILE B C 1
ATOM 890 O O . ILE B 1 26 ? 2.262 -6.875 3.998 1.00 9.74 59 ILE B O 1
ATOM 899 N N . LEU B 1 27 ? 2.134 -4.630 3.900 1.00 9.77 60 LEU B N 1
ATOM 900 C CA . LEU B 1 27 ? 3.416 -4.458 3.218 1.00 9.64 60 LEU B CA 1
ATOM 901 C C . LEU B 1 27 ? 4.608 -4.957 4.026 1.00 10.15 60 LEU B C 1
ATOM 902 O O . LEU B 1 27 ? 5.502 -5.610 3.476 1.00 11.48 60 LEU B O 1
ATOM 907 N N . ASP B 1 28 ? 4.638 -4.660 5.325 1.00 9.83 61 ASP B N 1
ATOM 908 C CA . ASP B 1 28 ? 5.778 -5.092 6.134 1.00 11.22 61 ASP B CA 1
ATOM 909 C C . ASP B 1 28 ? 5.630 -6.505 6.702 1.00 10.80 61 ASP B C 1
ATOM 910 O O . ASP B 1 28 ? 6.514 -6.979 7.423 1.00 11.92 61 ASP B O 1
ATOM 915 N N . LYS B 1 29 ? 4.522 -7.155 6.346 1.00 10.70 62 LYS B N 1
ATOM 916 C CA A LYS B 1 29 ? 4.239 -8.552 6.695 0.55 11.19 62 LYS B CA 1
ATOM 917 C CA B LYS B 1 29 ? 4.243 -8.552 6.695 0.45 11.20 62 LYS B CA 1
ATOM 918 C C . LYS B 1 29 ? 3.897 -8.770 8.173 1.00 12.97 62 LYS B C 1
ATOM 919 O O . LYS B 1 29 ? 3.762 -9.908 8.618 1.00 15.08 62 LYS B O 1
ATOM 930 N N . SER B 1 30 ? 3.733 -7.687 8.928 1.00 10.30 63 SER B N 1
ATOM 931 C CA . SER B 1 30 ? 3.332 -7.828 10.331 1.00 11.11 63 SER B CA 1
ATOM 932 C C . SER B 1 30 ? 1.869 -8.256 10.491 1.00 11.46 63 SER B C 1
ATOM 933 O O . SER B 1 30 ? 1.487 -8.807 11.528 1.00 12.95 63 SER B O 1
ATOM 936 N N . LEU B 1 31 ? 1.048 -7.989 9.478 1.00 10.11 64 LEU B N 1
ATOM 937 C CA . LEU B 1 31 ? -0.302 -8.536 9.408 1.00 9.38 64 LEU B CA 1
ATOM 938 C C . LEU B 1 31 ? -0.306 -9.597 8.315 1.00 9.98 64 LEU B C 1
ATOM 939 O O . LEU B 1 31 ? -0.167 -9.264 7.133 1.00 10.54 64 LEU B O 1
ATOM 944 N N . PRO B 1 32 ? -0.435 -10.882 8.691 1.00 10.02 65 PRO B N 1
ATOM 945 C CA . PRO B 1 32 ? -0.441 -11.930 7.664 1.00 10.84 65 PRO B CA 1
ATOM 946 C C . PRO B 1 32 ? -1.556 -11.717 6.651 1.00 11.66 65 PRO B C 1
ATOM 947 O O . PRO B 1 32 ? -2.674 -11.342 7.014 1.00 11.97 65 PRO B O 1
ATOM 951 N N . ALA B 1 33 ? -1.239 -11.938 5.386 1.00 10.65 66 ALA B N 1
ATOM 952 C CA . ALA B 1 33 ? -2.209 -11.768 4.317 1.00 10.70 66 ALA B CA 1
ATOM 953 C C . ALA B 1 33 ? -2.007 -12.866 3.292 1.00 9.71 66 ALA B C 1
ATOM 954 O O . ALA B 1 33 ? -0.941 -13.489 3.233 1.00 10.95 66 ALA B O 1
ATOM 956 N N . ASP B 1 34 ? -3.030 -13.114 2.486 1.00 9.45 67 ASP B N 1
ATOM 957 C CA A ASP B 1 34 ? -2.938 -14.082 1.407 0.65 10.03 67 ASP B CA 1
ATOM 958 C CA B ASP B 1 34 ? -2.916 -14.080 1.405 0.35 10.09 67 ASP B CA 1
ATOM 959 C C . ASP B 1 34 ? -2.388 -13.350 0.182 1.00 9.42 67 ASP B C 1
ATOM 960 O O . ASP B 1 34 ? -3.147 -12.716 -0.566 1.00 9.93 67 ASP B O 1
ATOM 969 N N . ILE B 1 35 ? -1.076 -13.422 -0.000 1.00 9.19 68 ILE B N 1
ATOM 970 C CA . ILE B 1 35 ? -0.385 -12.667 -1.035 1.00 8.82 68 ILE B CA 1
ATOM 971 C C . ILE B 1 35 ? -0.334 -13.461 -2.324 1.00 9.7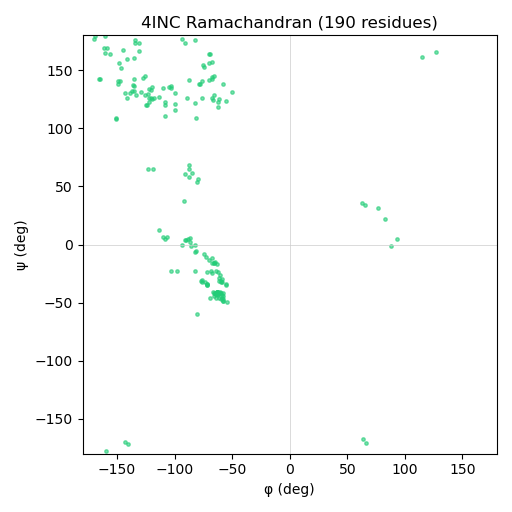5 68 ILE B C 1
ATOM 972 O O . ILE B 1 35 ? 0.124 -14.607 -2.350 1.00 12.85 68 ILE B O 1
ATOM 977 N N . LEU B 1 36 ? -0.811 -12.846 -3.397 1.00 8.81 69 LEU B N 1
ATOM 978 C CA . LEU B 1 36 ? -0.901 -13.507 -4.689 1.00 9.71 69 LEU B CA 1
ATOM 979 C C . LEU B 1 36 ? 0.265 -13.164 -5.605 1.00 8.66 69 LEU B C 1
ATOM 980 O O . LEU B 1 36 ? 0.547 -13.910 -6.543 1.00 10.44 69 LEU B O 1
ATOM 985 N N . TYR B 1 37 ? 0.919 -12.033 -5.351 1.00 8.42 70 TYR B N 1
ATOM 986 C CA . TYR B 1 37 ? 1.988 -11.526 -6.206 1.00 8.63 70 TYR B CA 1
ATOM 987 C C . TYR B 1 37 ? 2.716 -10.452 -5.434 1.00 8.09 70 TYR B C 1
ATOM 988 O O . TYR B 1 37 ? 2.091 -9.661 -4.726 1.00 8.35 70 TYR B O 1
ATOM 997 N N . GLU B 1 38 ? 4.035 -10.396 -5.588 1.00 8.44 71 GLU B N 1
ATOM 998 C CA . GLU B 1 38 ? 4.808 -9.307 -5.022 1.00 7.97 71 GLU B CA 1
ATOM 999 C C . GLU B 1 38 ? 6.030 -9.017 -5.881 1.00 8.76 71 GLU B C 1
ATOM 1000 O O . GLU B 1 38 ? 6.691 -9.944 -6.346 1.00 9.41 71 GLU B O 1
ATOM 1006 N N . ASP B 1 39 ? 6.325 -7.739 -6.094 1.00 7.63 72 ASP B N 1
ATOM 1007 C CA . ASP B 1 39 ? 7.618 -7.328 -6.647 1.00 7.95 72 ASP B CA 1
ATOM 1008 C C . ASP B 1 39 ? 8.057 -6.061 -5.930 1.00 8.21 72 ASP B C 1
ATOM 1009 O O . ASP B 1 39 ? 7.452 -5.658 -4.935 1.00 8.56 72 ASP B O 1
ATOM 1014 N N . GLN B 1 40 ? 9.129 -5.430 -6.393 1.00 8.55 73 GLN B N 1
ATOM 1015 C CA . GLN B 1 40 ? 9.651 -4.301 -5.654 1.00 8.44 73 GLN B CA 1
ATOM 1016 C C . GLN B 1 40 ? 8.767 -3.056 -5.764 1.00 8.97 73 GLN B C 1
ATOM 1017 O O . GLN B 1 40 ? 8.960 -2.087 -5.030 1.00 11.64 73 GLN B O 1
ATOM 1023 N N . GLN B 1 41 ? 7.792 -3.090 -6.669 1.00 8.59 74 GLN B N 1
ATOM 1024 C CA A GLN B 1 41 ? 6.892 -1.964 -6.908 0.51 7.98 74 GLN B CA 1
ATOM 1025 C CA B GLN B 1 41 ? 6.908 -1.943 -6.830 0.49 8.02 74 GLN B CA 1
ATOM 1026 C C . GLN B 1 41 ? 5.500 -2.114 -6.279 1.00 8.34 74 GLN B C 1
ATOM 1027 O O . GLN B 1 41 ? 4.823 -1.120 -6.032 1.00 8.51 74 GLN B O 1
ATOM 1038 N N . CYS B 1 42 ? 5.056 -3.347 -6.057 1.00 7.96 75 CYS B N 1
ATOM 1039 C CA . CYS B 1 42 ? 3.658 -3.549 -5.669 1.00 7.12 75 CYS B CA 1
ATOM 1040 C C . CYS B 1 42 ? 3.437 -4.870 -4.966 1.00 7.67 75 CYS B C 1
ATOM 1041 O O . CYS B 1 42 ? 4.298 -5.747 -4.965 1.00 8.15 75 CYS B O 1
ATOM 1044 N N . LEU B 1 43 ? 2.249 -4.998 -4.391 1.00 7.11 76 LEU B N 1
ATOM 1045 C CA A LEU B 1 43 ? 1.853 -6.184 -3.652 0.62 7.90 76 LEU B CA 1
ATOM 1046 C CA B LEU B 1 43 ? 1.858 -6.199 -3.672 0.38 7.93 76 LEU B CA 1
ATOM 1047 C C . LEU B 1 43 ? 0.384 -6.463 -3.952 1.00 7.56 76 LEU B C 1
ATOM 1048 O O . LEU B 1 43 ? -0.419 -5.527 -4.040 1.00 8.44 76 LEU B O 1
ATOM 1057 N N . VAL B 1 44 ? 0.030 -7.733 -4.110 1.00 7.82 77 VAL B N 1
ATOM 1058 C CA . VAL B 1 44 ? -1.347 -8.132 -4.386 1.00 7.33 77 VAL B CA 1
ATOM 1059 C C . VAL B 1 44 ? -1.794 -9.104 -3.306 1.00 7.21 77 VAL B C 1
ATOM 1060 O O . VAL B 1 44 ? -1.095 -10.081 -3.021 1.00 8.17 77 VAL B O 1
ATOM 1064 N N . PHE B 1 45 ? -2.947 -8.845 -2.700 1.00 7.05 78 PHE B N 1
ATOM 1065 C CA . PHE B 1 45 ? -3.411 -9.706 -1.615 1.00 6.72 78 PHE B CA 1
ATOM 1066 C C . PHE B 1 45 ? -4.932 -9.770 -1.600 1.00 7.78 78 PHE B C 1
ATOM 1067 O O . PHE B 1 45 ? -5.621 -8.868 -2.085 1.00 7.33 78 PHE B O 1
ATOM 1075 N N . ARG B 1 46 ? -5.461 -10.844 -1.025 1.00 7.99 79 ARG B N 1
ATOM 1076 C CA . ARG B 1 46 ? -6.908 -11.027 -0.973 1.00 8.05 79 ARG B CA 1
ATOM 1077 C C . ARG B 1 46 ? -7.560 -10.041 -0.015 1.00 8.69 79 ARG B C 1
ATOM 1078 O O . ARG B 1 46 ? -7.024 -9.743 1.061 1.00 9.50 79 ARG B O 1
ATOM 1086 N N . ASP B 1 47 ? -8.728 -9.538 -0.397 1.00 8.56 80 ASP B N 1
ATOM 1087 C CA . ASP B 1 47 ? -9.527 -8.673 0.464 1.00 9.01 80 ASP B CA 1
ATOM 1088 C C . ASP B 1 47 ? -10.219 -9.526 1.530 1.00 9.57 80 ASP B C 1
ATOM 1089 O O . ASP B 1 47 ? -10.906 -10.487 1.196 1.00 13.37 80 ASP B O 1
ATOM 1094 N N . VAL B 1 48 ? -10.047 -9.178 2.805 1.00 11.66 81 VAL B N 1
ATOM 1095 C CA . VAL B 1 48 ? -10.645 -9.975 3.882 1.00 11.88 81 VAL B CA 1
ATOM 1096 C C . VAL B 1 48 ? -12.110 -9.644 4.146 1.00 11.06 81 VAL B C 1
ATOM 1097 O O . VAL B 1 48 ? -12.730 -10.253 5.018 1.00 11.54 81 VAL B O 1
ATOM 1101 N N . ALA B 1 49 ? -12.658 -8.690 3.401 1.00 10.60 82 ALA B N 1
ATOM 1102 C CA . ALA B 1 49 ? -14.095 -8.450 3.395 1.00 11.10 82 ALA B CA 1
ATOM 1103 C C . ALA B 1 49 ? -14.600 -8.577 1.954 1.00 9.49 82 ALA B C 1
ATOM 1104 O O . ALA B 1 49 ? -15.064 -7.608 1.352 1.00 10.29 82 ALA B O 1
ATOM 1106 N N . PRO B 1 50 ? -14.502 -9.781 1.388 1.00 9.77 83 PRO B N 1
ATOM 1107 C CA . PRO B 1 50 ? -14.695 -9.931 -0.059 1.00 9.48 83 PRO B CA 1
ATOM 1108 C C . PRO B 1 50 ? -16.121 -9.652 -0.511 1.00 9.20 83 PRO B C 1
ATOM 1109 O O . PRO B 1 50 ? -17.094 -10.017 0.161 1.00 11.67 83 PRO B O 1
ATOM 1113 N N . GLN B 1 51 ? -16.237 -9.021 -1.669 1.00 8.22 84 GLN B N 1
ATOM 1114 C CA . GLN B 1 51 ? -17.525 -8.677 -2.248 1.00 9.79 84 GLN B CA 1
ATOM 1115 C C . GLN B 1 51 ? -17.828 -9.542 -3.468 1.00 8.05 84 GLN B C 1
ATOM 1116 O O . GLN B 1 51 ? -18.824 -9.312 -4.158 1.00 10.00 84 GLN B O 1
ATOM 1122 N N . ALA B 1 52 ? -16.965 -10.511 -3.747 1.00 8.52 85 ALA B N 1
ATOM 1123 C CA . ALA B 1 52 ? -17.154 -11.436 -4.858 1.00 8.17 85 ALA B CA 1
ATOM 1124 C C . ALA B 1 52 ? -16.369 -12.695 -4.523 1.00 9.26 85 ALA B C 1
ATOM 1125 O O . ALA B 1 52 ? -15.511 -12.663 -3.634 1.00 9.07 85 ALA B O 1
ATOM 1127 N N . PRO B 1 53 ? -16.654 -13.810 -5.221 1.00 8.72 86 PRO B N 1
ATOM 1128 C CA . PRO B 1 53 ? -15.957 -15.061 -4.903 1.00 8.95 86 PRO B CA 1
ATOM 1129 C C . PRO B 1 53 ? -14.439 -14.951 -5.039 1.00 9.74 86 PRO B C 1
ATOM 1130 O O . PRO B 1 53 ? -13.711 -15.610 -4.285 1.00 11.76 86 PRO B O 1
ATOM 1134 N N . VAL B 1 54 ? -13.973 -14.123 -5.972 1.00 9.22 87 VAL B N 1
ATOM 1135 C CA . VAL B 1 54 ? -12.582 -13.695 -5.997 1.00 9.07 87 VAL B CA 1
ATOM 1136 C C . VAL B 1 54 ? -12.570 -12.183 -5.820 1.00 7.32 87 VAL B C 1
ATOM 1137 O O . VAL B 1 54 ? -13.259 -11.463 -6.544 1.00 8.12 87 VAL B O 1
ATOM 1141 N N . HIS B 1 55 ? -11.814 -11.704 -4.837 1.00 7.42 88 HIS B N 1
ATOM 1142 C CA . HIS B 1 55 ? -11.712 -10.276 -4.574 1.00 7.34 88 HIS B CA 1
ATOM 1143 C C . HIS B 1 55 ? -10.340 -10.012 -3.983 1.00 6.66 88 HIS B C 1
ATOM 1144 O O . HIS B 1 55 ? -10.045 -10.415 -2.854 1.00 8.01 88 HIS B O 1
ATOM 1151 N N . PHE B 1 56 ? -9.483 -9.386 -4.781 1.00 7.02 89 PHE B N 1
ATOM 1152 C CA . PHE B 1 56 ? -8.144 -9.063 -4.321 1.00 7.16 89 PHE B CA 1
ATOM 1153 C C . PHE B 1 56 ? -7.804 -7.610 -4.611 1.00 6.56 89 PHE B C 1
ATOM 1154 O O . PHE B 1 56 ? -8.530 -6.928 -5.344 1.00 7.38 89 PHE B O 1
ATOM 1162 N N . LEU B 1 57 ? -6.731 -7.143 -3.987 1.00 6.64 90 LEU B N 1
ATOM 1163 C CA . LEU B 1 57 ? -6.299 -5.750 -4.041 1.00 6.60 90 LEU B CA 1
ATOM 1164 C C . LEU B 1 57 ? -4.888 -5.691 -4.589 1.00 6.04 90 LEU B C 1
ATOM 1165 O O . LEU B 1 57 ? -4.020 -6.462 -4.169 1.00 7.51 90 LEU B O 1
ATOM 1170 N N . VAL B 1 58 ? -4.657 -4.776 -5.525 1.00 6.78 91 VAL B N 1
ATOM 1171 C CA . VAL B 1 58 ? -3.326 -4.489 -6.047 1.00 7.03 91 VAL B CA 1
ATOM 1172 C C . VAL B 1 58 ? -2.914 -3.127 -5.506 1.00 7.02 91 VAL B C 1
ATOM 1173 O O . VAL B 1 58 ? -3.598 -2.124 -5.749 1.00 7.29 91 VAL B O 1
ATOM 1177 N N . ILE B 1 59 ? -1.811 -3.083 -4.760 1.00 6.96 92 ILE B N 1
ATOM 1178 C CA . ILE B 1 59 ? -1.376 -1.826 -4.152 1.00 7.15 92 ILE B CA 1
ATOM 1179 C C . ILE B 1 59 ? 0.074 -1.512 -4.487 1.00 6.63 92 ILE B C 1
ATOM 1180 O O . ILE B 1 59 ? 0.911 -2.411 -4.577 1.00 7.86 92 ILE B O 1
ATOM 1185 N N . PRO B 1 60 ? 0.388 -0.227 -4.691 1.00 7.34 93 PRO B N 1
ATOM 1186 C CA . PRO B 1 60 ? 1.794 0.151 -4.846 1.00 7.46 93 PRO B CA 1
ATOM 1187 C C . PRO B 1 60 ? 2.490 0.114 -3.500 1.00 7.74 93 PRO B C 1
ATOM 1188 O O . PRO B 1 60 ? 1.867 0.318 -2.458 1.00 8.33 93 PRO B O 1
ATOM 1192 N N . LYS B 1 61 ? 3.792 -0.117 -3.518 1.00 7.96 94 LYS B N 1
ATOM 1193 C CA . LYS B 1 61 ? 4.570 0.050 -2.300 1.00 9.12 94 LYS B CA 1
ATOM 1194 C C . LYS B 1 61 ? 4.771 1.533 -1.967 1.00 9.91 94 LYS B C 1
ATOM 1195 O O . LYS B 1 61 ? 4.829 1.910 -0.794 1.00 12.48 94 LYS B O 1
ATOM 1201 N N . LYS B 1 62 ? 4.852 2.383 -2.984 1.00 9.98 95 LYS B N 1
ATOM 1202 C CA . LYS B 1 62 ? 4.853 3.826 -2.751 1.00 11.34 95 LYS B CA 1
ATOM 1203 C C . LYS B 1 62 ? 3.480 4.212 -2.208 1.00 12.07 95 LYS B C 1
ATOM 1204 O O . LYS B 1 62 ? 2.465 3.907 -2.831 1.00 11.22 95 LYS B O 1
ATOM 1210 N N . PRO B 1 63 ? 3.433 4.868 -1.038 1.00 12.06 96 PRO B N 1
ATOM 1211 C CA . PRO B 1 63 ? 2.133 5.091 -0.391 1.00 13.58 96 PRO B CA 1
ATOM 1212 C C . PRO B 1 63 ? 1.325 6.273 -0.945 1.00 14.77 96 PRO B C 1
ATOM 1213 O O . PRO B 1 63 ? 0.906 7.141 -0.174 1.00 17.71 96 PRO B O 1
ATOM 1217 N N . ILE B 1 64 ? 1.099 6.294 -2.255 1.00 11.09 97 ILE B N 1
ATOM 1218 C CA . ILE B 1 64 ? 0.178 7.252 -2.860 1.00 11.44 97 ILE B CA 1
ATOM 1219 C C . ILE B 1 64 ? -1.172 7.090 -2.169 1.00 10.69 97 ILE B C 1
ATOM 1220 O O . ILE B 1 64 ? -1.702 5.990 -2.126 1.00 10.99 97 ILE B O 1
ATOM 1225 N N . PRO B 1 65 ? -1.727 8.166 -1.590 1.00 10.50 98 PRO B N 1
ATOM 1226 C CA . PRO B 1 65 ? -2.923 7.928 -0.769 1.00 11.28 98 PRO B CA 1
ATOM 1227 C C . PRO B 1 65 ? -4.217 7.679 -1.553 1.00 11.00 98 PRO B C 1
ATOM 1228 O O . PRO B 1 65 ? -5.088 6.965 -1.070 1.00 11.80 98 PRO B O 1
ATOM 1232 N N . ARG B 1 66 ? -4.327 8.284 -2.730 1.00 10.82 99 ARG B N 1
ATOM 1233 C CA A ARG B 1 66 ? -5.525 8.156 -3.542 0.53 9.73 99 ARG B CA 1
ATOM 1234 C CA B ARG B 1 66 ? -5.562 8.317 -3.521 0.47 9.68 99 ARG B CA 1
ATOM 1235 C C . ARG B 1 66 ? -5.172 8.531 -4.969 1.00 9.53 99 ARG B C 1
ATOM 1236 O O . ARG B 1 66 ? -4.193 9.230 -5.222 1.00 9.91 99 ARG B O 1
ATOM 1251 N N . ILE B 1 67 ? -5.957 8.018 -5.914 1.00 9.65 100 ILE B N 1
ATOM 1252 C CA . ILE B 1 67 ? -5.656 8.222 -7.324 1.00 9.16 100 ILE B CA 1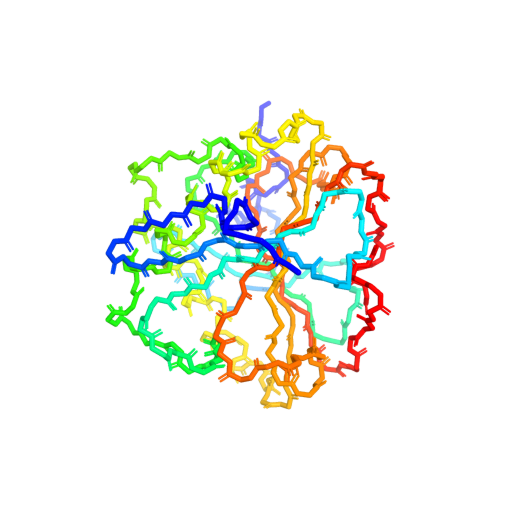
ATOM 1253 C C . ILE B 1 67 ? -5.627 9.712 -7.712 1.00 8.61 100 ILE B C 1
ATOM 1254 O O . ILE B 1 67 ? -4.858 10.108 -8.573 1.00 9.63 100 ILE B O 1
ATOM 1259 N N . SER B 1 68 ? -6.438 10.532 -7.046 1.00 9.75 101 SER B N 1
ATOM 1260 C CA . SER B 1 68 ? -6.449 11.964 -7.332 1.00 9.92 101 SER B CA 1
ATOM 1261 C C . SER B 1 68 ? -5.126 12.639 -6.971 1.00 12.94 101 SER B C 1
ATOM 1262 O O . SER B 1 68 ? -4.863 13.758 -7.421 1.00 12.57 101 SER B O 1
ATOM 1265 N N . GLN B 1 69 ? -4.293 11.959 -6.182 1.00 11.01 102 GLN B N 1
ATOM 1266 C CA A GLN B 1 69 ? -3.003 12.503 -5.763 0.58 12.63 102 GLN B CA 1
ATOM 1267 C CA B GLN B 1 69 ? -3.007 12.516 -5.778 0.42 12.68 102 GLN B CA 1
ATOM 1268 C C . GLN B 1 69 ? -1.828 11.870 -6.502 1.00 13.13 102 GLN B C 1
ATOM 1269 O O . GLN B 1 69 ? -0.673 12.142 -6.178 1.00 15.04 102 GLN B O 1
ATOM 1280 N N . ALA B 1 70 ? -2.109 11.010 -7.480 1.00 12.29 103 ALA B N 1
ATOM 1281 C CA . ALA B 1 70 ? -1.048 10.493 -8.337 1.00 13.04 103 ALA B CA 1
ATOM 1282 C C . ALA B 1 70 ? -0.564 11.633 -9.229 1.00 12.92 103 ALA B C 1
ATOM 1283 O O . ALA B 1 70 ? -1.298 12.602 -9.473 1.00 14.76 103 ALA B O 1
ATOM 1285 N N . GLU B 1 71 ? 0.670 11.526 -9.705 1.00 13.42 104 GLU B N 1
ATOM 1286 C CA . GLU B 1 71 ? 1.247 12.569 -10.549 1.00 14.53 104 GLU B CA 1
ATOM 1287 C C . GLU B 1 71 ? 1.939 11.949 -11.749 1.00 13.56 104 GLU B C 1
ATOM 1288 O O . GLU B 1 71 ? 2.029 10.728 -11.854 1.00 12.38 104 GLU B O 1
ATOM 1294 N N . GLU B 1 72 ? 2.442 12.786 -12.652 1.00 14.42 105 GLU B N 1
ATOM 1295 C CA A GLU B 1 72 ? 3.030 12.293 -13.892 0.53 14.06 105 GLU B CA 1
ATOM 1296 C CA B GLU B 1 72 ? 3.038 12.305 -13.893 0.47 14.09 105 GLU B CA 1
ATOM 1297 C C . GLU B 1 72 ? 4.186 11.324 -13.653 1.00 13.58 105 GLU B C 1
ATOM 1298 O O . GLU B 1 72 ? 4.392 10.393 -14.428 1.00 14.21 105 GLU B O 1
ATOM 1303 N N . GLU B 1 73 ? 4.940 11.544 -12.580 1.00 12.95 106 GLU B N 1
ATOM 1304 C CA . GLU B 1 73 ? 6.060 10.660 -12.265 1.00 13.71 106 GLU B CA 1
ATOM 1305 C C . GLU B 1 73 ? 5.599 9.242 -11.914 1.00 13.20 106 GLU B C 1
ATOM 1306 O O . GLU B 1 73 ? 6.401 8.308 -11.912 1.00 14.22 106 GLU B O 1
ATOM 1312 N N . ASP B 1 74 ? 4.306 9.083 -11.627 1.00 12.14 107 ASP B N 1
ATOM 1313 C CA . ASP B 1 74 ? 3.744 7.777 -11.286 1.00 11.40 107 ASP B CA 1
ATOM 1314 C C . ASP B 1 74 ? 3.221 7.006 -12.495 1.00 10.63 107 ASP B C 1
ATOM 1315 O O . ASP B 1 74 ? 2.643 5.931 -12.338 1.00 10.80 107 ASP B O 1
ATOM 1320 N N . GLN B 1 75 ? 3.393 7.546 -13.696 1.00 10.99 108 GLN B N 1
ATOM 1321 C CA . GLN B 1 75 ? 2.819 6.930 -14.885 1.00 11.80 108 GLN B CA 1
ATOM 1322 C C . GLN B 1 75 ? 3.203 5.457 -15.071 1.00 8.92 108 GLN B C 1
ATOM 1323 O O . GLN B 1 75 ? 2.338 4.600 -15.298 1.00 10.42 108 GLN B O 1
ATOM 1329 N N . GLN B 1 76 ? 4.500 5.169 -14.979 1.00 9.31 109 GLN B N 1
ATOM 1330 C CA . GLN B 1 76 ? 4.976 3.806 -15.145 1.00 9.83 109 GLN B CA 1
ATOM 1331 C C . GLN B 1 76 ? 4.382 2.880 -14.083 1.00 8.77 109 GLN B C 1
ATOM 1332 O O . GLN B 1 76 ? 3.918 1.777 -14.389 1.00 9.45 109 GLN B O 1
ATOM 1338 N N . LEU B 1 77 ? 4.410 3.338 -12.842 1.00 9.94 110 LEU B N 1
ATOM 1339 C CA . LEU B 1 77 ? 3.876 2.572 -11.721 1.00 8.69 110 LEU B CA 1
ATOM 1340 C C . LEU B 1 77 ? 2.394 2.248 -11.931 1.00 7.59 110 LEU B C 1
ATOM 1341 O O . LEU B 1 77 ? 1.958 1.109 -11.737 1.00 8.54 110 LEU B O 1
ATOM 1346 N N . LEU B 1 78 ? 1.619 3.251 -12.336 1.00 8.19 111 LEU B N 1
ATOM 1347 C CA . LEU B 1 78 ? 0.180 3.059 -12.533 1.00 8.57 111 LEU B CA 1
ATOM 1348 C C . LEU B 1 78 ? -0.114 2.033 -13.614 1.00 8.94 111 LEU B C 1
ATOM 1349 O O . LEU B 1 78 ? -0.986 1.181 -13.451 1.00 8.93 111 LEU B O 1
ATOM 1354 N N . GLY B 1 79 ? 0.620 2.097 -14.718 1.00 9.63 112 GLY B N 1
ATOM 1355 C CA . GLY B 1 79 ? 0.465 1.098 -15.753 1.00 9.55 112 GLY B CA 1
ATOM 1356 C C . GLY B 1 79 ? 0.840 -0.289 -15.263 1.00 7.93 112 GLY B C 1
ATOM 1357 O O . GLY B 1 79 ? 0.187 -1.273 -15.590 1.00 8.54 112 GLY B O 1
ATOM 1358 N N . HIS B 1 80 ? 1.919 -0.365 -14.489 1.00 8.54 113 HIS B N 1
ATOM 1359 C CA . HIS B 1 80 ? 2.342 -1.626 -13.905 1.00 8.17 113 HIS B CA 1
ATOM 1360 C C . HIS B 1 80 ? 1.249 -2.217 -13.004 1.00 7.78 113 HIS B C 1
ATOM 1361 O O . HIS B 1 80 ? 1.001 -3.417 -13.038 1.00 8.31 113 HIS B O 1
ATOM 1368 N N . LEU B 1 81 ? 0.598 -1.378 -12.202 1.00 7.94 114 LEU B N 1
ATOM 1369 C CA . LEU B 1 81 ? -0.479 -1.873 -11.338 1.00 7.93 114 LEU B CA 1
ATOM 1370 C C . LEU B 1 81 ? -1.610 -2.494 -12.152 1.00 6.68 114 LEU B C 1
ATOM 1371 O O . LEU B 1 81 ? -2.135 -3.539 -11.778 1.00 7.86 114 LEU B O 1
ATOM 1376 N N . LEU B 1 82 ? -1.974 -1.860 -13.267 1.00 7.33 115 LEU B N 1
ATOM 1377 C CA . LEU B 1 82 ? -3.024 -2.418 -14.116 1.00 7.28 115 LEU B CA 1
ATOM 1378 C C . LEU B 1 82 ? -2.611 -3.742 -14.758 1.00 7.17 115 LEU B C 1
ATOM 1379 O O . LEU B 1 82 ? -3.403 -4.671 -14.855 1.00 7.82 115 LEU B O 1
ATOM 1384 N N . LEU B 1 83 ? -1.363 -3.812 -15.228 1.00 7.87 116 LEU B N 1
ATOM 1385 C CA . LEU B 1 83 ? -0.866 -5.048 -15.826 1.00 9.02 116 LEU B CA 1
ATOM 1386 C C . LEU B 1 83 ? -0.803 -6.181 -14.803 1.00 7.08 116 LEU B C 1
ATOM 1387 O O . LEU B 1 83 ? -1.173 -7.319 -15.100 1.00 8.35 116 LEU B O 1
ATOM 1392 N N . VAL B 1 84 ? -0.336 -5.868 -13.597 1.00 7.97 117 VAL B N 1
ATOM 1393 C CA . VAL B 1 84 ? -0.319 -6.858 -12.524 1.00 8.12 117 VAL B CA 1
ATOM 1394 C C . VAL B 1 84 ? -1.747 -7.305 -12.177 1.00 7.04 117 VAL B C 1
ATOM 1395 O O . VAL B 1 84 ? -2.001 -8.493 -11.946 1.00 8.19 117 VAL B O 1
ATOM 1399 N N . ALA B 1 85 ? -2.693 -6.366 -12.150 1.00 7.31 118 ALA B N 1
ATOM 1400 C CA . ALA B 1 85 ? -4.089 -6.729 -11.901 1.00 7.35 118 ALA B CA 1
ATOM 1401 C C . ALA B 1 85 ? -4.588 -7.732 -12.934 1.00 7.68 118 ALA B C 1
ATOM 1402 O O . ALA B 1 85 ? -5.181 -8.753 -12.582 1.00 8.01 118 ALA B O 1
ATOM 1404 N N . LYS B 1 86 ? -4.359 -7.460 -14.217 1.00 8.26 119 LYS B N 1
ATOM 1405 C CA . LYS B 1 86 ? -4.895 -8.365 -15.227 1.00 8.56 119 LYS B CA 1
ATOM 1406 C C . LYS B 1 86 ? -4.136 -9.701 -15.260 1.00 8.33 119 LYS B C 1
ATOM 1407 O O . LYS B 1 86 ? -4.740 -10.745 -15.487 1.00 8.53 119 LYS B O 1
ATOM 1413 N N . GLN B 1 87 ? -2.833 -9.672 -14.994 1.00 9.37 120 GLN B N 1
ATOM 1414 C CA . GLN B 1 87 ? -2.068 -10.916 -14.914 1.00 9.74 120 GLN B CA 1
ATOM 1415 C C . GLN B 1 87 ? -2.574 -11.785 -13.766 1.00 9.30 120 GLN B C 1
ATOM 1416 O O . GLN B 1 87 ? -2.714 -13.005 -13.898 1.00 9.36 120 GLN B O 1
ATOM 1422 N N . THR B 1 88 ? -2.849 -11.156 -12.630 1.00 8.56 121 THR B N 1
ATOM 1423 C CA . THR B 1 88 ? -3.309 -11.904 -11.466 1.00 7.67 121 THR B CA 1
ATOM 1424 C C . THR B 1 88 ? -4.738 -12.401 -11.679 1.00 8.14 121 THR B C 1
ATOM 1425 O O . THR B 1 88 ? -5.082 -13.497 -11.244 1.00 9.49 121 THR B O 1
ATOM 1429 N N . ALA B 1 89 ? -5.560 -11.616 -12.376 1.00 7.64 122 ALA B N 1
ATOM 1430 C CA . ALA B 1 89 ? -6.914 -12.055 -12.704 1.00 8.07 122 ALA B CA 1
ATOM 1431 C C . ALA B 1 89 ? -6.880 -13.358 -13.504 1.00 9.43 122 ALA B C 1
ATOM 1432 O O . ALA B 1 89 ? -7.649 -14.284 -13.239 1.00 9.24 122 ALA B O 1
ATOM 1434 N N . LYS B 1 90 ? -5.984 -13.424 -14.483 1.00 8.90 123 LYS B N 1
ATOM 1435 C CA . LYS B 1 90 ? -5.802 -14.654 -15.245 1.00 10.58 123 LYS B CA 1
ATOM 1436 C C . LYS B 1 90 ? -5.385 -15.812 -14.342 1.00 9.73 123 LYS B C 1
ATOM 1437 O O . LYS B 1 90 ? -5.945 -16.912 -14.430 1.00 12.58 123 LYS B O 1
ATOM 1443 N N . ALA B 1 91 ? -4.417 -15.565 -13.467 1.00 10.10 124 ALA B N 1
ATOM 1444 C CA . ALA B 1 91 ? -3.929 -16.607 -12.565 1.00 10.35 124 ALA B CA 1
ATOM 1445 C C . ALA B 1 91 ? -5.015 -17.130 -11.626 1.00 11.85 124 ALA B C 1
ATOM 1446 O O . ALA B 1 91 ? -4.998 -18.299 -11.229 1.00 13.01 124 ALA B O 1
ATOM 1448 N N . GLU B 1 92 ? -5.951 -16.256 -11.269 1.00 10.24 125 GLU B N 1
ATOM 1449 C CA . GLU B 1 92 ? -7.050 -16.591 -10.378 1.00 10.84 125 GLU B CA 1
ATOM 1450 C C . GLU B 1 92 ? -8.247 -17.195 -11.111 1.00 10.78 125 GLU B C 1
ATOM 1451 O O . GLU B 1 92 ? -9.296 -17.414 -10.508 1.00 12.94 125 GLU B O 1
ATOM 1457 N N . GLY B 1 93 ? -8.090 -17.443 -12.408 1.00 10.77 126 GLY B N 1
ATOM 1458 C CA . GLY B 1 93 ? -9.116 -18.115 -13.187 1.00 12.35 126 GLY B CA 1
ATOM 1459 C C . GLY B 1 93 ? -10.304 -17.250 -13.574 1.00 10.42 126 GLY B C 1
ATOM 1460 O O . GLY B 1 93 ? -11.419 -17.751 -13.711 1.00 12.67 126 GLY B O 1
ATOM 1461 N N . LEU B 1 94 ? -10.079 -15.951 -13.771 1.00 10.24 127 LEU B N 1
ATOM 1462 C CA . LEU B 1 94 ? -11.182 -15.041 -14.074 1.00 9.86 127 LEU B CA 1
ATOM 1463 C C . LEU B 1 94 ? -11.431 -14.874 -15.573 1.00 10.70 127 LEU B C 1
ATOM 1464 O O . LEU B 1 94 ? -11.792 -13.783 -16.037 1.00 12.44 127 LEU B O 1
ATOM 1469 N N . GLY B 1 95 ? -11.281 -15.967 -16.321 1.00 12.00 128 GLY B N 1
ATOM 1470 C CA . GLY B 1 95 ? -11.420 -15.961 -17.770 1.00 12.17 128 GLY B CA 1
ATOM 1471 C C . GLY B 1 95 ? -12.772 -15.542 -18.318 1.00 11.99 128 GLY B C 1
ATOM 1472 O O . GLY B 1 95 ? -12.845 -15.042 -19.437 1.00 17.67 128 GLY B O 1
ATOM 1473 N N . ASP B 1 96 ? -13.841 -15.726 -17.558 1.00 10.38 129 ASP B N 1
ATOM 1474 C CA . ASP B 1 96 ? -15.174 -15.357 -18.028 1.00 11.35 129 ASP B CA 1
ATOM 1475 C C . ASP B 1 96 ? -15.503 -13.883 -17.767 1.00 8.76 129 ASP B C 1
ATOM 1476 O O . ASP B 1 96 ? -16.590 -13.417 -18.101 1.00 9.50 129 ASP B O 1
ATOM 1481 N N . GLY B 1 97 ? -14.566 -13.162 -17.148 1.00 10.32 130 GLY B N 1
ATOM 1482 C CA . GLY B 1 97 ? -14.716 -11.731 -16.939 1.00 8.92 130 GLY B CA 1
ATOM 1483 C C . GLY B 1 97 ? -14.521 -11.309 -15.495 1.00 9.43 130 GLY B C 1
ATOM 1484 O O . GLY B 1 97 ? -14.528 -12.135 -14.581 1.00 10.05 130 GLY B O 1
ATOM 1485 N N . TYR B 1 98 ? -14.358 -10.006 -15.290 1.00 7.58 131 TYR B N 1
ATOM 1486 C CA . TYR B 1 98 ? -14.079 -9.448 -13.980 1.00 7.48 131 TYR B CA 1
ATOM 1487 C C . TYR B 1 98 ? -14.201 -7.934 -14.058 1.00 6.96 131 TYR B C 1
ATOM 1488 O O . TYR B 1 98 ? -14.437 -7.369 -15.130 1.00 7.47 131 TYR B O 1
ATOM 1497 N N . ARG B 1 99 ? -14.037 -7.283 -12.915 1.00 6.34 132 ARG B N 1
ATOM 1498 C CA . ARG B 1 99 ? -14.118 -5.834 -12.838 1.00 6.34 132 ARG B CA 1
ATOM 1499 C C . ARG B 1 99 ? -12.992 -5.285 -11.984 1.00 5.90 132 ARG B C 1
ATOM 1500 O O . ARG B 1 99 ? -12.665 -5.846 -10.934 1.00 6.96 132 ARG B O 1
ATOM 1508 N N . LEU B 1 100 ? -12.394 -4.197 -12.461 1.00 6.16 133 LEU B N 1
ATOM 1509 C CA . LEU B 1 100 ? -11.396 -3.441 -11.723 1.00 5.30 133 LEU B CA 1
ATOM 1510 C C . LEU B 1 100 ? -12.042 -2.161 -11.224 1.00 5.89 133 LEU B C 1
ATOM 1511 O O . LEU B 1 100 ? -12.752 -1.480 -11.976 1.00 6.48 133 LEU B O 1
ATOM 1516 N N . VAL B 1 101 ? -11.790 -1.812 -9.967 1.00 6.05 134 VAL B N 1
ATOM 1517 C CA . VAL B 1 101 ? -12.386 -0.619 -9.363 1.00 6.91 134 VAL B CA 1
ATOM 1518 C C . VAL B 1 101 ? -11.363 0.155 -8.548 1.00 6.38 134 VAL B C 1
ATOM 1519 O O . VAL B 1 101 ? -10.635 -0.439 -7.742 1.00 6.65 134 VAL B O 1
ATOM 1523 N N . ILE B 1 102 ? -11.295 1.468 -8.758 1.00 6.47 135 ILE B N 1
ATOM 1524 C CA . ILE B 1 102 ? -10.484 2.337 -7.914 1.00 6.99 135 ILE B CA 1
ATOM 1525 C C . ILE B 1 102 ? -11.416 3.383 -7.324 1.00 7.34 135 ILE B C 1
ATOM 1526 O O . ILE B 1 102 ? -12.116 4.090 -8.059 1.00 7.71 135 ILE B O 1
ATOM 1531 N N . ASN B 1 103 ? -11.450 3.451 -5.999 1.00 7.66 136 ASN B N 1
ATOM 1532 C CA . ASN B 1 103 ? -12.271 4.424 -5.288 1.00 8.50 136 ASN B CA 1
ATOM 1533 C C . ASN B 1 103 ? -11.426 5.603 -4.842 1.00 8.33 136 ASN B C 1
ATOM 1534 O O . ASN B 1 103 ? -10.347 5.409 -4.255 1.00 9.62 136 ASN B O 1
ATOM 1539 N N . ASP B 1 104 ? -11.894 6.819 -5.124 1.00 8.67 137 ASP B N 1
ATOM 1540 C CA . ASP B 1 104 ? -11.255 8.032 -4.627 1.00 8.76 137 ASP B CA 1
ATOM 1541 C C . ASP B 1 104 ? -12.163 8.762 -3.641 1.00 9.77 137 ASP B C 1
ATOM 1542 O O . ASP B 1 104 ? -13.314 9.052 -3.948 1.00 9.79 137 ASP B O 1
ATOM 1547 N N . GLY B 1 105 ? -11.638 9.059 -2.454 1.00 10.48 138 GLY B N 1
ATOM 1548 C CA . GLY B 1 105 ? -12.327 9.906 -1.495 1.00 12.03 138 GLY B CA 1
ATOM 1549 C C . GLY B 1 105 ? -13.643 9.395 -0.948 1.00 10.74 138 GLY B C 1
ATOM 1550 O O . GLY B 1 105 ? -14.016 8.234 -1.114 1.00 11.90 138 GLY B O 1
ATOM 1551 N N . LYS B 1 106 ? -14.365 10.293 -0.284 1.00 11.56 139 LYS B N 1
ATOM 1552 C CA . LYS B 1 106 ? -15.558 9.899 0.444 1.00 12.34 139 LYS B CA 1
ATOM 1553 C C . LYS B 1 106 ? -16.698 9.486 -0.477 1.00 10.41 139 LYS B C 1
ATOM 1554 O O . LYS B 1 106 ? -17.335 8.465 -0.241 1.00 11.10 139 LYS B O 1
ATOM 1560 N N . LEU B 1 107 ? -16.955 10.274 -1.518 1.00 11.29 140 LEU B N 1
ATOM 1561 C CA . LEU B 1 107 ? -18.039 9.931 -2.435 1.00 11.10 140 LEU B CA 1
ATOM 1562 C C . LEU B 1 107 ? -17.724 8.671 -3.237 1.00 11.03 140 LEU B C 1
ATOM 1563 O O . LEU B 1 107 ? -18.636 8.003 -3.704 1.00 11.21 140 LEU B O 1
ATOM 1568 N N . GLY B 1 108 ? -16.440 8.338 -3.375 1.00 10.27 141 GLY B N 1
ATOM 1569 C CA . GLY B 1 108 ? -16.055 7.095 -4.033 1.00 10.09 141 GLY B CA 1
ATOM 1570 C C . GLY B 1 108 ? -16.122 5.880 -3.123 1.00 8.78 141 GLY B C 1
ATOM 1571 O O . GLY B 1 108 ? -15.930 4.751 -3.582 1.00 9.54 141 GLY B O 1
ATOM 1572 N N . ALA B 1 109 ? -16.381 6.112 -1.835 1.00 10.34 142 ALA B N 1
ATOM 1573 C CA . ALA B 1 109 ? -16.359 5.063 -0.813 1.00 11.60 142 ALA B CA 1
ATOM 1574 C C . ALA B 1 109 ? -14.969 4.461 -0.602 1.00 10.63 142 ALA B C 1
ATOM 1575 O O . ALA B 1 109 ? -14.831 3.270 -0.310 1.00 11.65 142 ALA B O 1
ATOM 1577 N N . GLN B 1 110 ? -13.940 5.283 -0.746 1.00 9.74 143 GLN B N 1
ATOM 1578 C CA . GLN B 1 110 ? -12.586 4.813 -0.471 1.00 10.50 143 GLN B CA 1
ATOM 1579 C C . GLN B 1 110 ? -12.441 4.404 1.004 1.00 15.02 143 GLN B C 1
ATOM 1580 O O . GLN B 1 110 ? -12.698 5.198 1.907 1.00 18.70 143 GLN B O 1
ATOM 1586 N N . SER B 1 111 ? -12.053 3.156 1.239 1.00 13.83 144 SER B N 1
ATOM 1587 C CA . SER B 1 111 ? -11.967 2.625 2.599 1.00 14.69 144 SER B CA 1
ATOM 1588 C C . SER B 1 111 ? -10.674 3.052 3.301 1.00 14.02 144 SER B C 1
ATOM 1589 O O . SER B 1 111 ? -10.697 3.716 4.336 1.00 18.13 144 SER B O 1
ATOM 1592 N N . VAL B 1 112 ? -9.552 2.660 2.711 1.00 16.60 145 VAL B N 1
ATOM 1593 C CA . VAL B 1 112 ? -8.215 2.882 3.246 1.00 14.24 145 VAL B CA 1
ATOM 1594 C C . VAL B 1 112 ? -7.519 3.921 2.359 1.00 14.00 145 VAL B C 1
ATOM 1595 O O . VAL B 1 112 ? -7.593 3.833 1.134 1.00 11.82 145 VAL B O 1
ATOM 1599 N N . TYR B 1 113 ? -6.859 4.913 2.953 1.00 12.99 146 TYR B N 1
ATOM 1600 C CA . TYR B 1 113 ? -6.196 5.962 2.178 1.00 12.88 146 TYR B CA 1
ATOM 1601 C C . TYR B 1 113 ? -4.759 5.617 1.759 1.00 11.31 146 TYR B C 1
ATOM 1602 O O . TYR B 1 113 ? -3.781 6.313 2.059 1.00 11.68 146 TYR B O 1
ATOM 1611 N N . HIS B 1 114 ? -4.684 4.509 1.032 1.00 10.53 147 HIS B N 1
ATOM 1612 C CA . HIS B 1 114 ? -3.492 4.045 0.344 1.00 9.14 147 HIS B CA 1
ATOM 1613 C C . HIS B 1 114 ? -4.065 3.494 -0.953 1.00 8.71 147 HIS B C 1
ATOM 1614 O O . HIS B 1 114 ? -4.993 2.676 -0.907 1.00 9.97 147 HIS B O 1
ATOM 1621 N N . LEU B 1 115 ? -3.556 3.965 -2.088 1.00 8.28 148 LEU B N 1
ATOM 1622 C CA . LEU B 1 115 ? -4.084 3.579 -3.399 1.00 8.57 148 LEU B CA 1
ATOM 1623 C C . LEU B 1 115 ? -4.213 2.068 -3.542 1.00 7.23 148 LEU B C 1
ATOM 1624 O O . LEU B 1 115 ? -3.274 1.326 -3.249 1.00 7.89 148 LEU B O 1
ATOM 1629 N N . HIS B 1 116 ? -5.374 1.616 -4.003 1.00 7.30 149 HIS B N 1
ATOM 1630 C CA . HIS B 1 116 ? -5.580 0.196 -4.265 1.00 7.29 149 HIS B CA 1
ATOM 1631 C C . HIS B 1 116 ? -6.533 -0.013 -5.427 1.00 6.27 149 HIS B C 1
ATOM 1632 O O . HIS B 1 116 ? -7.517 0.723 -5.574 1.00 7.91 149 HIS B O 1
ATOM 1639 N N . ILE B 1 117 ? -6.227 -0.999 -6.261 1.00 6.31 150 ILE B N 1
ATOM 1640 C CA . ILE B 1 117 ? -7.158 -1.455 -7.276 1.00 6.65 150 ILE B CA 1
ATOM 1641 C C . ILE B 1 117 ? -7.848 -2.711 -6.791 1.00 6.49 150 ILE B C 1
ATOM 1642 O O . ILE B 1 117 ? -7.186 -3.706 -6.481 1.00 7.09 150 ILE B O 1
ATOM 1647 N N . HIS B 1 118 ? -9.172 -2.651 -6.702 1.00 6.07 151 HIS B N 1
ATOM 1648 C CA . HIS B 1 118 ? -9.964 -3.841 -6.424 1.00 6.89 151 HIS B CA 1
ATOM 1649 C C . HIS B 1 118 ? -10.107 -4.654 -7.691 1.00 6.48 151 HIS B C 1
ATOM 1650 O O . HIS B 1 118 ? -10.372 -4.095 -8.760 1.00 6.86 151 HIS B O 1
ATOM 1657 N N . VAL B 1 119 ? -9.990 -5.971 -7.571 1.00 5.84 152 VAL B N 1
ATOM 1658 C CA . VAL B 1 119 ? -10.296 -6.879 -8.671 1.00 6.54 152 VAL B CA 1
ATOM 1659 C C . VAL B 1 119 ? -11.347 -7.861 -8.176 1.00 6.05 152 VAL B C 1
ATOM 1660 O O . VAL B 1 119 ? -11.120 -8.579 -7.195 1.00 7.12 152 VAL B O 1
ATOM 1664 N N . LEU B 1 120 ? -12.506 -7.870 -8.831 1.00 6.40 153 LEU B N 1
ATOM 1665 C CA . LEU B 1 120 ? -13.638 -8.706 -8.435 1.00 6.90 153 LEU B CA 1
ATOM 1666 C C . LEU B 1 120 ? -14.014 -9.641 -9.562 1.00 6.36 153 LEU B C 1
ATOM 1667 O O . LEU B 1 120 ? -14.165 -9.212 -10.700 1.00 7.18 153 LEU B O 1
ATOM 1672 N N . GLY B 1 121 ? -14.215 -10.915 -9.239 1.00 6.93 154 GLY B N 1
ATOM 1673 C CA . GLY B 1 121 ? -14.647 -11.865 -10.244 1.00 8.11 154 GLY B CA 1
ATOM 1674 C C . GLY B 1 121 ? -15.280 -13.099 -9.639 1.00 7.16 154 GLY B C 1
ATOM 1675 O O . GLY B 1 121 ? -15.432 -13.207 -8.417 1.00 8.13 154 GLY B O 1
ATOM 1676 N N . GLY B 1 122 ? -15.662 -14.039 -10.500 1.00 7.89 155 GLY B N 1
ATOM 1677 C CA . GLY B 1 122 ? -16.246 -15.284 -10.045 1.00 8.70 155 GLY B CA 1
ATOM 1678 C C . GLY B 1 122 ? -17.750 -15.243 -9.861 1.00 7.38 155 GLY B C 1
ATOM 1679 O O . GLY B 1 122 ? -18.346 -16.259 -9.470 1.00 9.31 155 GLY B O 1
ATOM 1680 N N . ARG B 1 123 ? -18.363 -14.090 -10.113 1.00 8.70 156 ARG B N 1
ATOM 1681 C CA . ARG B 1 123 ? -19.814 -13.952 -10.198 1.00 9.48 156 ARG B CA 1
ATOM 1682 C C . ARG B 1 123 ? -20.114 -12.907 -11.263 1.00 8.70 156 ARG B C 1
ATOM 1683 O O . ARG B 1 123 ? -19.219 -12.181 -11.705 1.00 9.03 156 ARG B O 1
ATOM 1691 N N . GLN B 1 124 ? -21.371 -12.814 -11.670 1.00 8.96 157 GLN B N 1
ATOM 1692 C CA . GLN B 1 124 ? -21.803 -11.732 -12.537 1.00 9.19 157 GLN B CA 1
ATOM 1693 C C . GLN B 1 124 ? -21.740 -10.410 -11.777 1.00 8.22 157 GLN B C 1
ATOM 1694 O O . GLN B 1 124 ? -22.306 -10.291 -10.689 1.00 10.13 157 GLN B O 1
ATOM 1700 N N . LEU B 1 125 ? -21.046 -9.426 -12.335 1.00 8.69 158 LEU B N 1
ATOM 1701 C CA . LEU B 1 125 ? -21.054 -8.071 -11.790 1.00 8.64 158 LEU B CA 1
ATOM 1702 C C . LEU B 1 125 ? -22.230 -7.300 -12.389 1.00 8.42 158 LEU B C 1
ATOM 1703 O O . LEU B 1 125 ? -22.558 -7.465 -13.573 1.00 9.68 158 LEU B O 1
ATOM 1708 N N . GLN B 1 126 ? -22.872 -6.481 -11.562 1.00 8.23 159 GLN B N 1
ATOM 1709 C CA . GLN B 1 126 ? -24.080 -5.770 -11.943 1.00 8.11 159 GLN B CA 1
ATOM 1710 C C . GLN B 1 126 ? -23.766 -4.374 -12.485 1.00 7.59 159 GLN B C 1
ATOM 1711 O O . GLN B 1 126 ? -22.602 -3.944 -12.509 1.00 9.04 159 GLN B O 1
ATOM 1717 N N . TRP B 1 127 ? -24.796 -3.666 -12.924 1.00 8.69 160 TRP B N 1
ATOM 1718 C CA . TRP B 1 127 ? -24.643 -2.309 -13.441 1.00 8.58 160 TRP B CA 1
ATOM 1719 C C . TRP B 1 127 ? -25.879 -1.547 -12.987 1.00 8.75 160 TRP B C 1
ATOM 1720 O O . TRP B 1 127 ? -26.996 -2.047 -13.168 1.00 10.53 160 TRP B O 1
ATOM 1731 N N . PRO B 1 128 ? -25.717 -0.356 -12.393 1.00 7.78 161 PRO B N 1
ATOM 1732 C CA . PRO B 1 128 ? -24.492 0.435 -12.230 1.00 8.11 161 PRO B CA 1
ATOM 1733 C C . PRO B 1 128 ? -23.497 -0.182 -11.248 1.00 7.97 161 PRO B C 1
ATOM 1734 O O . PRO B 1 128 ? -23.858 -1.059 -10.453 1.00 8.58 161 PRO B O 1
ATOM 1738 N N . PRO B 1 129 ? -22.242 0.285 -11.286 1.00 7.67 162 PRO B N 1
ATOM 1739 C CA . PRO B 1 129 ? -21.203 -0.269 -10.417 1.00 8.03 162 PRO B CA 1
ATOM 1740 C C . PRO B 1 129 ? -21.194 0.454 -9.076 1.00 7.99 162 PRO B C 1
ATOM 1741 O O . PRO B 1 129 ? -20.227 1.133 -8.730 1.00 9.51 162 PRO B O 1
ATOM 1745 N N . GLY B 1 130 ? -22.286 0.303 -8.326 1.00 8.87 163 GLY B N 1
ATOM 1746 C C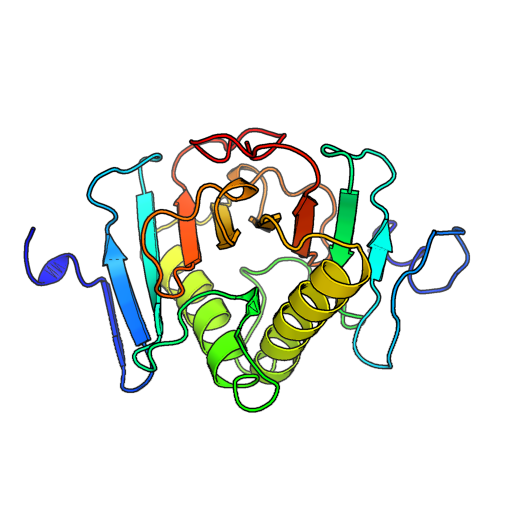A . GLY B 1 130 ? -22.508 1.091 -7.125 1.00 9.97 163 GLY B CA 1
ATOM 1747 C C . GLY B 1 130 ? -23.135 2.445 -7.416 1.00 11.76 163 GLY B C 1
ATOM 1748 O O . GLY B 1 130 ? -23.649 2.679 -8.521 1.00 13.96 163 GLY B O 1
#

B-factor: mean 13.21, std 6.21, range [5.3, 55.7]

Nearest PDB structures (foldseek):
  6yqd-assembly1_AAA  TM=1.008E+00  e=7.691E-19  Homo sapiens
  6ypx-assembly1_AAA  TM=9.870E-01  e=3.649E-18  Homo sapiens
  5waa-assembly1_B  TM=9.773E-01  e=4.688E-14  Homo sapiens
  7q2u-assembly2_DDD  TM=9.740E-01  e=3.475E-14  Homo sapiens
  5km6-assembly1_A-2  TM=9.720E-01  e=5.610E-14  Homo sapiens

Solvent-accessible surface area: 9512 Å² total; per-residue (Å²): 122,133,116,85,41,77,46,79,92,38,123,70,0,42,0,59,90,23,128,61,81,50,11,98,24,6,0,13,0,24,0,84,90,96,7,52,45,1,40,95,0,92,101,144,5,40,84,22,0,0,29,0,1,4,1,0,24,75,9,0,174,87,46,62,15,70,102,1,3,0,3,0,7,12,1,2,171,45,0,34,22,100,85,108,42,3,33,1,17,0,0,0,40,66,81,2,106,88,60,0,12,147,110,37,88,11,41,126,11,38,98,100,61,69,118,36,75,59,49,76,72,39,170,81,0,0,0,8,80,25,148,62,80,54,10,98,23,5,0,9,0,0,0,67,100,95,7,49,56,0,43,97,0,83,88,134,6,40,74,11,1,0,28,0,0,0,1,0,24,63,8,0,174,87,45,62,8,64,108,0,5,0,3,0,7,5,2,1,169,50,0,32,15,85,30,83,9,2,4,2,7,0,0,0,43,63,92,2,123,90,61,0,12

CATH classification: 3.30.428.10

Secondary structure (DSSP, 8-state):
--GGGEEEE-SSEEEEE-SS-SSSEEEEEEESS----GGG--GGGHHHHHHHHHHHHHHHHHTT-TT-EEEEEEETTTTT--SSS--EEEEESSPPPSS--/---THHHHHTTSS---EEEE-SSEEEEE-SS-SSSEEEEEEESS----GGG--GGGHHHHHHHHHHHHHHHHHTT-TT-EEEEEEETTTTT--SSS--EEEEESS---SS--

Foldseek 3Di:
DDPVQFVDDDQFWTKGFDPPDPAPGKIKIFTPPFQQFPVRDDPVCVVSVVVSVVVLVVSCVVVPQPPDWDWDWAGPDVSVDDGRGTIIMIHGDDDQDPPND/DDWCVVCVVVVVDPFAWQDDDQFWTKTFDPVDPAPGKIKIFTPPQQQAPVRDDPVCVVSVVVSVVVLVVSCVVVPQVVDWDKDWAGPDVSVDDGRGTIIMIHGDDDQDPPND